Protein 6E3A (pdb70)

Structure (mmCIF, N/CA/C/O backbone):
data_6E3A
#
_entry.id   6E3A
#
_cell.length_a   53.367
_cell.length_b   53.367
_cell.length_c   308.903
_cell.angle_alpha   90.00
_cell.angle_beta   90.00
_cell.angle_gamma   120.00
#
_symmetry.space_group_name_H-M   'P 61 2 2'
#
loop_
_entity.id
_entity.type
_entity.pdbx_description
1 polymer "Probable RNA 2'-phosphotransferase"
2 non-polymer 'COENZYME A'
3 non-polymer '[[(2~{R},3~{S},4~{R},5~{R})-5-(6-aminopurin-9-yl)-3,4-bis(oxidanyl)oxolan-2-yl]methoxy-oxidanyl-phosphoryl] [(2~{R},3~{S},4~{R},5~{R})-3,4-bis(oxidanyl)-5-phosphonooxy-oxolan-2-yl]methyl hydrogen phosphate'
4 water water
#
loop_
_atom_site.group_PDB
_atom_site.id
_atom_site.type_symbol
_atom_site.label_atom_id
_atom_site.label_alt_id
_atom_site.label_comp_id
_atom_site.label_asym_id
_atom_site.label_entity_id
_atom_site.label_seq_id
_atom_site.pdbx_PDB_ins_code
_atom_site.Cartn_x
_atom_site.Cartn_y
_atom_site.Cartn_z
_atom_site.occupancy
_atom_site.B_iso_or_equiv
_atom_site.auth_seq_id
_atom_site.auth_comp_id
_atom_site.auth_asym_id
_atom_site.auth_atom_id
_atom_site.pdbx_PDB_model_num
ATOM 1 N N . LEU A 1 3 ? -36.678 9.092 18.113 1.00 73.30 3 LEU A N 1
ATOM 2 C CA . LEU A 1 3 ? -35.622 8.241 18.669 1.00 67.18 3 LEU A CA 1
ATOM 3 C C . LEU A 1 3 ? -34.556 7.877 17.628 1.00 61.58 3 LEU A C 1
ATOM 4 O O . LEU A 1 3 ? -34.828 7.855 16.429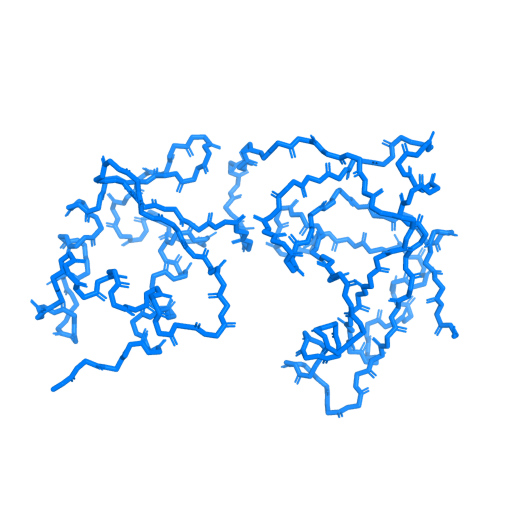 1.00 80.76 3 LEU A O 1
ATOM 9 N N . ILE A 1 4 ? -33.345 7.585 18.097 1.00 53.69 4 ILE A N 1
ATOM 10 C CA . ILE A 1 4 ? -32.218 7.247 17.236 1.00 47.11 4 ILE A CA 1
ATOM 11 C C . ILE A 1 4 ? -32.154 5.735 17.075 1.00 58.82 4 ILE A C 1
ATOM 12 O O . ILE A 1 4 ? -32.264 4.991 18.058 1.00 72.42 4 ILE A O 1
ATOM 17 N N . ASP A 1 5 ? -31.978 5.282 15.834 1.00 57.81 5 ASP A N 1
ATOM 18 C CA . ASP A 1 5 ? -31.646 3.889 15.555 1.00 48.17 5 ASP A CA 1
ATOM 19 C C . ASP A 1 5 ? -30.144 3.767 15.726 1.00 39.75 5 ASP A C 1
ATOM 20 O O . ASP A 1 5 ? -29.373 4.063 14.803 1.00 35.16 5 ASP A O 1
ATOM 25 N N . TYR A 1 6 ? -29.726 3.331 16.920 1.00 41.94 6 TYR A N 1
ATOM 26 C CA . TYR A 1 6 ? -28.308 3.245 17.238 1.00 35.00 6 TYR A CA 1
ATOM 27 C C . TYR A 1 6 ? -27.588 2.201 16.390 1.00 29.54 6 TYR A C 1
ATOM 28 O O . TYR A 1 6 ? -26.417 2.382 16.069 1.00 30.64 6 TYR A O 1
ATOM 37 N N . SER A 1 7 ? -28.283 1.134 15.985 1.00 35.78 7 SER A N 1
ATOM 38 C CA . SER A 1 7 ? -27.691 0.166 15.062 1.00 31.65 7 SER A CA 1
ATOM 39 C C . SER A 1 7 ? -27.325 0.812 13.719 1.00 32.84 7 SER A C 1
ATOM 40 O O . SER A 1 7 ? -26.232 0.579 13.171 1.00 31.14 7 SER A O 1
ATOM 43 N N . LYS A 1 8 ? -28.233 1.606 13.159 1.00 34.91 8 LYS A N 1
ATOM 44 C CA . LYS A 1 8 ? -27.955 2.261 11.887 1.00 34.01 8 LYS A CA 1
AT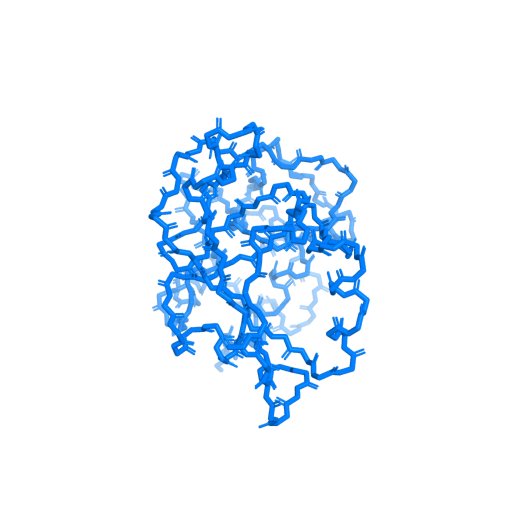OM 45 C C . LYS A 1 8 ? -26.894 3.333 12.063 1.00 26.74 8 LYS A C 1
ATOM 46 O O . LYS A 1 8 ? -26.054 3.545 11.176 1.00 27.58 8 LYS A O 1
ATOM 52 N N . LEU A 1 9 ? -26.895 4.021 13.209 1.00 29.08 9 LEU A N 1
ATOM 53 C CA . LEU A 1 9 ? -25.829 4.981 13.483 1.00 27.28 9 LEU A CA 1
ATOM 54 C C . LEU A 1 9 ? -24.491 4.284 13.561 1.00 26.01 9 LEU A C 1
ATOM 55 O O . LEU A 1 9 ? -23.505 4.761 12.985 1.00 25.71 9 LEU A O 1
ATOM 60 N N . SER A 1 10 ? -24.453 3.114 14.199 1.00 26.30 10 SER A N 1
ATOM 61 C CA . SER A 1 10 ? -23.222 2.338 14.283 1.00 27.58 10 SER A CA 1
ATOM 62 C C . SER A 1 10 ? -22.705 1.957 12.899 1.00 23.71 10 SER A C 1
ATOM 63 O O . SER A 1 10 ? -21.497 2.002 12.661 1.00 23.39 10 SER A O 1
ATOM 66 N N . LYS A 1 11 ? -23.597 1.590 11.958 1.00 24.76 11 LYS A N 1
ATOM 67 C CA . LYS A 1 11 ? -23.134 1.288 10.599 1.00 24.85 11 LYS A CA 1
ATOM 68 C C . LYS A 1 11 ? -22.534 2.516 9.916 1.00 23.67 11 LYS A C 1
ATOM 69 O O . LYS A 1 11 ? -21.532 2.406 9.192 1.00 24.83 11 LYS A O 1
ATOM 75 N N . GLU A 1 12 ? -23.144 3.701 10.099 1.00 24.99 12 GLU A N 1
ATOM 76 C CA . GLU A 1 12 ? -22.573 4.902 9.505 1.00 25.02 12 GLU A CA 1
ATOM 77 C C . GLU A 1 12 ? -21.193 5.201 10.084 1.00 22.78 12 GLU A C 1
ATOM 78 O O . GLU A 1 12 ? -20.259 5.558 9.360 1.00 22.35 12 GLU A O 1
ATOM 84 N N . VAL A 1 13 ? -21.053 5.087 11.406 1.00 22.68 13 VAL A N 1
ATOM 85 C CA . VAL A 1 13 ? -19.773 5.328 12.044 1.00 20.84 13 VAL A CA 1
ATOM 86 C C . VAL A 1 13 ? -18.714 4.332 11.549 1.00 20.60 13 VAL A C 1
ATOM 87 O O . VAL A 1 13 ? -17.533 4.710 11.362 1.00 20.64 13 VAL A O 1
ATOM 91 N N . ALA A 1 14 ? -19.096 3.056 11.367 1.00 19.63 14 ALA A N 1
ATOM 92 C CA . ALA A 1 14 ? -18.162 2.060 10.816 1.00 19.66 14 ALA A CA 1
ATOM 93 C C . ALA A 1 14 ? -17.632 2.514 9.470 1.00 20.42 14 ALA A C 1
ATOM 94 O O . ALA A 1 14 ? -16.418 2.405 9.222 1.00 21.25 14 ALA A O 1
ATOM 96 N N . TYR A 1 15 ? -18.508 3.007 8.594 1.00 20.68 15 TYR A N 1
ATOM 97 C CA . TYR A 1 15 ? -18.033 3.406 7.272 1.00 21.73 15 TYR A CA 1
ATOM 98 C C . TYR A 1 15 ? -17.059 4.570 7.380 1.00 21.10 15 TYR A C 1
ATOM 99 O O . TYR A 1 15 ? -15.984 4.548 6.774 1.00 22.29 15 TYR A O 1
ATOM 108 N N . ALA A 1 16 ? -17.356 5.556 8.239 1.00 20.52 16 ALA A N 1
ATOM 109 C CA . ALA A 1 16 ? -16.492 6.712 8.403 1.00 20.39 16 ALA A CA 1
ATOM 110 C C . ALA A 1 16 ? -15.160 6.345 9.025 1.00 21.86 16 ALA A C 1
ATOM 111 O O . ALA A 1 16 ? -14.125 6.899 8.635 1.00 22.53 16 ALA A O 1
ATOM 113 N N . LEU A 1 17 ? -15.168 5.467 10.052 1.00 19.59 17 LEU A N 1
ATOM 114 C CA . LEU A 1 17 ? -13.945 5.244 10.801 1.00 20.74 17 LEU A CA 1
ATOM 115 C C . LEU A 1 17 ? -13.139 4.044 10.307 1.00 20.12 17 LEU A C 1
ATOM 116 O O . LEU A 1 17 ? -11.972 3.914 10.691 1.00 21.04 17 LEU A O 1
ATOM 121 N N . ARG A 1 18 ? -13.712 3.181 9.456 1.00 19.81 18 ARG A N 1
ATOM 122 C CA . ARG A 1 18 ? -12.964 2.047 8.924 1.00 18.87 18 ARG A CA 1
ATOM 123 C C . ARG A 1 18 ? -12.614 2.204 7.447 1.00 19.45 18 ARG A C 1
ATOM 124 O O . ARG A 1 18 ? -11.601 1.649 6.989 1.00 21.32 18 ARG A O 1
ATOM 132 N N . HIS A 1 19 ? -13.481 2.871 6.635 1.00 20.75 19 HIS A N 1
ATOM 133 C CA . HIS A 1 19 ? -13.473 2.674 5.183 1.00 20.09 19 HIS A CA 1
ATOM 134 C C . HIS A 1 19 ? -13.317 3.952 4.360 1.00 21.71 19 HIS A C 1
ATOM 135 O O . HIS A 1 19 ? -12.640 3.928 3.341 1.00 24.70 19 HIS A O 1
ATOM 142 N N . ALA A 1 20 ? -13.961 5.040 4.776 1.00 21.76 20 ALA A N 1
ATOM 143 C CA . ALA A 1 20 ? -13.974 6.188 3.883 1.00 22.98 20 ALA A CA 1
ATOM 144 C C . ALA A 1 20 ? -13.997 7.482 4.704 1.00 22.28 20 ALA A C 1
ATOM 145 O O . ALA A 1 20 ? -14.869 8.335 4.487 1.00 24.63 20 ALA A O 1
ATOM 147 N N . PRO A 1 21 ? -13.012 7.708 5.563 1.00 21.71 21 PRO A N 1
ATOM 148 C CA . PRO A 1 21 ? -13.035 8.939 6.364 1.00 23.01 21 PRO A CA 1
ATOM 149 C C . PRO A 1 21 ? -13.022 10.161 5.476 1.00 24.12 21 PRO A C 1
ATOM 150 O O . PRO A 1 21 ? -13.620 11.212 5.805 1.00 25.76 21 PRO A O 1
ATOM 154 N N . TRP A 1 22 ? -12.324 10.081 4.312 1.00 25.80 22 TRP A N 1
ATOM 155 C CA . TRP A 1 22 ? -12.234 11.206 3.387 1.00 28.17 22 TRP A CA 1
ATOM 156 C C . TRP A 1 22 ? -13.611 11.668 2.902 1.00 29.08 22 TRP A C 1
ATOM 157 O O . TRP A 1 22 ? -13.807 12.845 2.623 1.00 31.78 22 TRP A O 1
ATOM 168 N N . GLU A 1 23 ? -14.575 10.746 2.844 1.00 27.73 23 GLU A N 1
ATOM 169 C CA . GLU A 1 23 ? -15.881 11.110 2.337 1.00 29.03 23 GLU A CA 1
ATOM 170 C C . GLU A 1 23 ? -16.614 12.005 3.309 1.00 28.92 23 GLU A C 1
ATOM 171 O O . GLU A 1 23 ? -17.525 12.731 2.901 1.00 32.83 23 GLU A O 1
ATOM 177 N N . TYR A 1 24 ? -16.233 11.915 4.578 1.00 30.81 24 TYR A N 1
ATOM 178 C CA . TYR A 1 24 ? -16.727 12.740 5.677 1.00 29.70 24 TYR A CA 1
ATOM 179 C C . TYR A 1 24 ? -15.848 13.935 5.946 1.00 36.65 24 TYR A C 1
ATOM 180 O O . TYR A 1 24 ? -16.133 14.699 6.876 1.00 36.66 24 TYR A O 1
ATOM 189 N N . GLY A 1 25 ? -14.831 14.178 5.122 1.00 30.81 25 GLY A N 1
ATOM 190 C CA . GLY A 1 25 ? -13.960 15.311 5.388 1.00 32.13 25 GLY A CA 1
ATOM 191 C C . GLY A 1 25 ? -13.108 15.083 6.630 1.00 31.48 25 GLY A C 1
ATOM 192 O O . GLY A 1 25 ? -12.604 16.064 7.195 1.00 37.05 25 GLY A O 1
ATOM 193 N N . LEU A 1 26 ? -12.854 13.830 6.993 1.00 31.73 26 LEU A N 1
ATOM 194 C CA . LEU A 1 26 ? -12.109 13.460 8.196 1.00 29.15 26 LEU A CA 1
ATOM 195 C C . LEU A 1 26 ? -10.748 12.896 7.819 1.00 34.55 26 LEU A C 1
ATOM 196 O O . 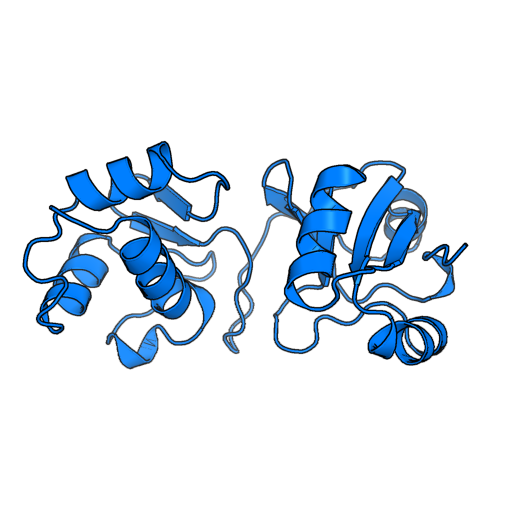LEU A 1 26 ? -10.580 12.298 6.748 1.00 32.09 26 LEU A O 1
ATOM 201 N N . GLU A 1 27 ? -9.776 13.085 8.711 1.00 33.29 27 GLU A N 1
ATOM 202 C CA . GLU A 1 27 ? -8.488 12.397 8.635 1.00 34.55 27 GLU A CA 1
ATOM 203 C C . GLU A 1 27 ? -8.226 11.648 9.938 1.00 30.34 27 GLU A C 1
ATOM 204 O O . GLU A 1 27 ? -8.226 12.263 11.010 1.00 36.07 27 GLU A O 1
ATOM 210 N N . LEU A 1 28 ? -7.996 10.350 9.854 1.00 26.96 28 LEU A N 1
ATOM 211 C CA . LEU A 1 28 ? -7.674 9.550 11.039 1.00 25.28 28 LEU A CA 1
ATOM 212 C C . LEU A 1 28 ? -6.180 9.624 11.336 1.00 32.29 28 LEU A C 1
ATOM 213 O O . LEU A 1 28 ? -5.348 9.708 10.433 1.00 30.89 28 LEU A O 1
ATOM 218 N N . ASP A 1 29 ? -5.831 9.607 12.621 1.00 27.19 29 ASP A N 1
ATOM 219 C CA . ASP A 1 29 ? -4.422 9.555 12.974 1.00 28.24 29 ASP A CA 1
ATOM 220 C C . ASP A 1 29 ? -3.901 8.127 12.767 1.00 28.63 29 ASP A C 1
ATOM 221 O O . ASP A 1 29 ? -4.618 7.233 12.351 1.00 27.66 29 ASP A O 1
ATOM 226 N N . ALA A 1 30 ? -2.631 7.923 13.121 1.00 32.16 30 ALA A N 1
ATOM 227 C CA . ALA A 1 30 ? -1.974 6.659 12.785 1.00 34.45 30 ALA A CA 1
ATOM 228 C C . ALA A 1 30 ? -2.611 5.471 13.494 1.00 31.81 30 ALA A C 1
ATOM 229 O O . ALA A 1 30 ? -2.478 4.333 13.032 1.00 29.59 30 ALA A O 1
ATOM 231 N N . GLU A 1 31 ? -3.274 5.712 14.616 1.00 26.99 31 GLU A N 1
ATOM 232 C CA . GLU A 1 31 ? -3.935 4.670 15.400 1.00 27.10 31 GLU A CA 1
ATOM 233 C C . GLU A 1 31 ? -5.431 4.653 15.187 1.00 24.03 31 GLU A C 1
ATOM 234 O O . GLU A 1 31 ? -6.133 3.887 15.853 1.00 24.45 31 GLU A O 1
ATOM 240 N N . GLY A 1 32 ? -5.936 5.431 14.228 1.00 24.19 32 GLY A N 1
ATOM 241 C CA . GLY A 1 32 ? -7.332 5.384 13.843 1.00 22.10 32 GLY A CA 1
ATOM 242 C C . GLY A 1 32 ? -8.238 6.438 14.465 1.00 21.19 32 GLY A C 1
ATOM 243 O O . GLY A 1 32 ? -9.441 6.415 14.203 1.00 21.79 32 GLY A O 1
ATOM 244 N N . TRP A 1 33 ? -7.695 7.347 15.258 1.00 23.47 33 TRP A N 1
ATOM 245 C CA . TRP A 1 33 ? -8.528 8.278 16.029 1.00 23.10 33 TRP A CA 1
ATOM 246 C C . TRP A 1 33 ? -8.879 9.509 15.213 1.00 24.23 33 TRP A C 1
ATOM 247 O O . TRP A 1 33 ? -8.071 10.033 14.429 1.00 26.00 33 TRP A O 1
ATOM 258 N N . VAL A 1 34 ? -10.040 10.095 15.534 1.00 23.72 34 VAL A N 1
ATOM 259 C CA . VAL A 1 34 ? -10.455 11.405 15.039 1.00 24.88 34 VAL A CA 1
ATOM 260 C C . VAL A 1 34 ? -11.182 12.172 16.134 1.00 25.73 34 VAL A C 1
ATOM 261 O O . VAL A 1 34 ? -11.863 11.561 16.967 1.00 24.54 34 VAL A O 1
ATOM 265 N N . ASP A 1 35 ? -11.087 13.498 16.082 1.00 26.63 35 ASP A N 1
ATOM 266 C CA . ASP A 1 35 ? -11.837 14.345 17.004 1.00 27.30 35 ASP A CA 1
ATOM 267 C C . ASP A 1 35 ? -13.334 14.012 16.892 1.00 26.32 35 ASP A C 1
ATOM 268 O O . ASP A 1 35 ? -13.925 14.037 15.806 1.00 25.75 35 ASP A O 1
ATOM 273 N N . ILE A 1 36 ? -13.983 13.785 18.042 1.00 30.29 36 ILE A N 1
ATOM 274 C CA . ILE A 1 36 ? -15.385 13.410 17.982 1.00 26.86 36 ILE A CA 1
ATOM 275 C C . ILE A 1 36 ? -16.265 14.560 17.479 1.00 28.01 36 ILE A C 1
ATOM 276 O O . ILE A 1 36 ? -17.283 14.309 16.833 1.00 31.30 36 ILE A O 1
ATOM 281 N N . ASN A 1 37 ? -15.897 15.827 17.757 1.00 30.12 37 ASN A N 1
ATOM 282 C CA . ASN A 1 37 ? -16.682 16.949 17.241 1.00 31.64 37 ASN A CA 1
ATOM 283 C C . ASN A 1 37 ? -16.564 17.058 15.719 1.00 29.22 37 ASN A C 1
ATOM 284 O O . ASN A 1 37 ? -17.530 17.445 15.034 1.00 31.89 37 ASN A O 1
ATOM 289 N N . GLN A 1 38 ? -15.397 16.724 15.163 1.00 29.24 38 GLN A N 1
ATOM 290 C CA . GLN A 1 38 ? -15.279 16.649 13.703 1.00 28.72 38 GLN A CA 1
ATOM 291 C C . GLN A 1 38 ? -16.163 15.546 13.125 1.00 27.53 38 GLN A C 1
ATOM 292 O O . GLN A 1 38 ? -16.856 15.777 12.127 1.00 29.57 38 GLN A O 1
ATOM 298 N N . LEU A 1 39 ? -16.230 14.384 13.776 1.00 25.87 39 LEU A N 1
ATOM 299 C CA . LEU A 1 39 ? -17.161 13.346 13.305 1.00 26.57 39 LEU A CA 1
ATOM 300 C C . LEU A 1 39 ? -18.621 13.823 13.378 1.00 26.32 39 LEU A C 1
ATOM 301 O O . LEU A 1 39 ? -19.392 13.600 12.437 1.00 27.80 39 LEU A O 1
ATOM 306 N N . LEU A 1 40 ? -19.034 14.369 14.544 1.00 27.33 40 LEU A N 1
ATOM 307 C CA . LEU A 1 40 ? -20.403 14.837 14.702 1.00 30.75 40 LEU A CA 1
ATOM 308 C C . LEU A 1 40 ? -20.736 15.872 13.647 1.00 29.57 40 LEU A C 1
ATOM 309 O O . LEU A 1 40 ? -21.825 15.834 13.063 1.00 31.47 40 LEU A O 1
ATOM 314 N N . SER A 1 41 ? -19.815 16.814 13.397 1.00 28.78 41 SER A N 1
ATOM 315 C CA . SER A 1 41 ? -20.070 17.843 12.390 1.00 33.67 41 SER A CA 1
ATOM 316 C C . SER A 1 41 ? -20.312 17.221 11.022 1.00 31.83 41 SER A C 1
ATOM 317 O O . SER A 1 41 ? -21.192 17.662 10.271 1.00 35.41 41 SER A O 1
ATOM 320 N N . SER A 1 42 ? -19.558 16.167 10.699 1.00 31.11 42 SER A N 1
ATOM 321 C CA . SER A 1 42 ? -19.719 15.455 9.437 1.00 34.89 42 SER A CA 1
ATOM 322 C C . SER A 1 42 ? -21.037 14.680 9.397 1.00 29.75 42 SER A C 1
ATOM 323 O O . SER A 1 42 ? -21.733 14.679 8.386 1.00 34.02 42 SER A O 1
ATOM 326 N N . LEU A 1 43 ? -21.415 14.025 10.508 1.00 30.57 43 LEU A N 1
ATOM 327 C CA . LEU A 1 43 ? -22.679 13.295 10.507 1.00 30.00 43 LEU A CA 1
ATOM 328 C C . LEU A 1 43 ? -23.852 14.241 10.331 1.00 31.52 43 LEU A C 1
ATOM 329 O O . LEU A 1 43 ? -24.872 13.883 9.739 1.00 33.31 43 LEU A O 1
ATOM 334 N N . HIS A 1 44 ? -23.706 15.468 10.805 1.00 32.97 44 HIS A N 1
ATOM 335 C CA . HIS A 1 44 ? -24.786 16.443 10.689 1.00 34.30 44 HIS A CA 1
ATOM 336 C C . HIS A 1 44 ? -24.971 16.979 9.279 1.00 37.43 44 HIS A C 1
ATOM 337 O O . HIS A 1 44 ? -25.931 17.723 9.065 1.00 41.90 44 HIS A O 1
ATOM 344 N N . GLU A 1 45 ? -24.107 16.622 8.329 1.00 48.02 45 GLU A N 1
ATOM 345 C CA . GLU A 1 45 ? -24.425 16.891 6.933 1.00 68.57 45 GLU A CA 1
ATOM 346 C C . GLU A 1 45 ? -25.521 15.975 6.426 1.00 45.93 45 GLU A C 1
ATOM 347 O O . GLU A 1 45 ? -26.081 16.230 5.367 1.00 41.86 45 GLU A O 1
ATOM 353 N N . CYS A 1 46 ? -25.859 14.939 7.172 1.00 42.93 46 CYS A N 1
ATOM 354 C CA . CYS A 1 46 ? -26.773 13.904 6.733 1.00 43.76 46 CYS A CA 1
ATOM 355 C C . CYS A 1 46 ? -28.072 14.074 7.503 1.00 37.05 46 CYS A C 1
ATOM 356 O O . CYS A 1 46 ? -28.056 14.053 8.724 1.00 34.51 46 CYS A O 1
ATOM 359 N N . GLU A 1 47 ? -29.195 14.251 6.798 1.00 36.26 47 GLU A N 1
ATOM 360 C CA . GLU A 1 47 ? -30.458 14.563 7.484 1.00 34.46 47 GLU A CA 1
ATOM 361 C C . GLU A 1 47 ? -30.752 13.612 8.645 1.00 40.90 47 GLU A C 1
ATOM 362 O O . GLU A 1 47 ? -31.139 14.052 9.740 1.00 37.45 47 GLU A O 1
ATOM 368 N N . LYS A 1 48 ? -30.533 12.302 8.439 1.00 38.54 48 LYS A N 1
ATOM 369 C CA . LYS A 1 48 ? -30.898 11.327 9.460 1.00 39.53 48 LYS A CA 1
ATOM 370 C C . LYS A 1 48 ? -30.138 11.550 10.754 1.00 37.33 48 LYS A C 1
ATOM 371 O O . LYS A 1 48 ? -30.657 11.204 11.822 1.00 39.02 48 LYS A O 1
ATOM 377 N N . TRP A 1 49 ? -28.912 12.114 10.698 1.00 32.02 49 TRP A N 1
ATOM 378 C CA . TRP A 1 49 ? -28.041 12.199 11.880 1.00 30.86 49 TRP A CA 1
ATOM 379 C C . TRP A 1 49 ? -27.912 13.599 12.493 1.00 30.94 49 TRP A C 1
ATOM 380 O O . TRP A 1 49 ? -27.077 13.815 13.380 1.00 30.50 49 TRP A O 1
ATOM 391 N N . LYS A 1 50 ? -28.736 14.561 12.061 1.00 31.92 50 LYS A N 1
ATOM 392 C CA . LYS A 1 50 ? -28.622 15.917 12.588 1.00 32.77 50 LYS A CA 1
ATOM 393 C C . LYS A 1 50 ? -28.976 16.008 14.068 1.00 33.37 50 LYS A C 1
ATOM 394 O O . LYS A 1 50 ? -28.560 16.970 14.721 1.00 35.65 50 LYS A O 1
ATOM 400 N N . LYS A 1 51 ? -29.721 15.042 14.607 1.00 33.33 51 LYS A N 1
ATOM 401 C CA . LYS A 1 51 ? -29.999 15.031 16.052 1.00 34.57 51 LYS A CA 1
ATOM 402 C C . LYS A 1 51 ? -28.927 14.362 16.904 1.00 32.96 51 LYS A C 1
ATOM 403 O O . LYS A 1 51 ? -29.011 14.431 18.139 1.00 33.87 51 LYS A O 1
ATOM 409 N N . VAL A 1 52 ? -27.914 13.760 16.307 1.00 31.23 52 VAL A N 1
ATOM 410 C CA . VAL A 1 52 ? -26.979 12.920 17.060 1.00 30.03 52 VAL A CA 1
ATOM 411 C C . VAL A 1 52 ? -26.025 13.800 17.839 1.00 30.44 52 VAL A C 1
ATOM 412 O O . VAL A 1 52 ? -25.403 14.710 17.287 1.00 31.03 52 VAL A O 1
ATOM 416 N N . SER A 1 53 ? -25.917 13.537 19.143 1.00 30.63 53 SER A N 1
ATOM 417 C CA . SER A 1 53 ? -24.994 14.239 20.020 1.00 31.47 53 SER A CA 1
ATOM 418 C C . SER A 1 53 ? -23.822 13.321 20.407 1.00 29.87 53 SER A C 1
ATOM 419 O O . SER A 1 53 ? -23.822 12.121 20.165 1.00 28.28 53 SER A O 1
ATOM 422 N N . GLU A 1 54 ? -22.809 13.926 21.028 1.00 30.79 54 GLU A N 1
ATOM 423 C CA . GLU A 1 54 ? -21.726 13.141 21.623 1.00 29.69 54 GLU A CA 1
ATOM 424 C C . GLU A 1 54 ? -22.241 12.104 22.617 1.00 28.69 54 GLU A C 1
ATOM 425 O O . GLU A 1 54 ? -21.814 10.933 22.570 1.00 26.98 54 GLU A O 1
ATOM 431 N N . HIS A 1 55 ? -23.211 12.502 23.458 1.00 30.22 55 HIS A N 1
ATOM 432 C CA . HIS A 1 55 ? -23.855 11.539 24.356 1.00 29.95 55 HIS A CA 1
ATOM 433 C C . HIS A 1 55 ? -24.412 10.352 23.567 1.00 28.42 55 HIS A C 1
ATOM 434 O O . HIS A 1 55 ? -24.250 9.201 23.978 1.00 27.41 55 HIS A O 1
ATOM 441 N N . ASP A 1 56 ? -25.020 10.588 22.394 1.00 28.52 56 ASP A N 1
ATOM 442 C CA . ASP A 1 56 ? -25.568 9.458 21.643 1.00 27.83 56 ASP A CA 1
ATOM 443 C C . ASP A 1 56 ? -24.497 8.481 21.172 1.00 26.13 56 ASP A C 1
ATOM 444 O O . ASP A 1 56 ? -24.758 7.286 21.055 1.00 27.45 56 ASP A O 1
ATOM 449 N N . LEU A 1 57 ? -23.313 8.973 20.868 1.00 25.48 57 LEU A N 1
A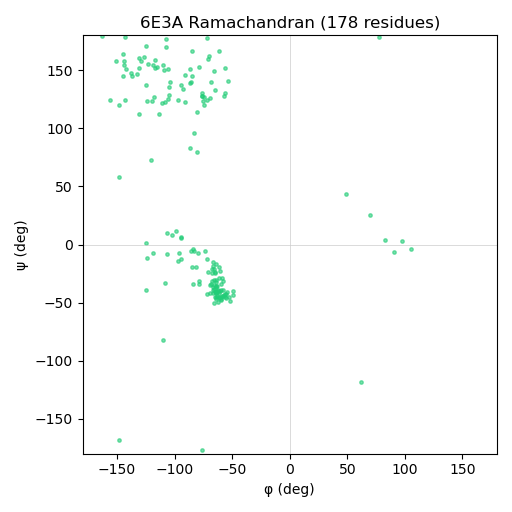TOM 450 C CA . LEU A 1 57 ? -22.248 8.069 20.479 1.00 24.57 57 LEU A CA 1
ATOM 451 C C . LEU A 1 57 ? -21.812 7.183 21.642 1.00 23.79 57 LEU A C 1
ATOM 452 O O . LEU A 1 57 ? -21.498 6.010 21.412 1.00 24.18 57 LEU A O 1
ATOM 457 N N . HIS A 1 58 ? -21.795 7.725 22.865 1.00 24.05 58 HIS A N 1
ATOM 458 C CA . HIS A 1 58 ? -21.504 6.873 24.037 1.00 23.49 58 HIS A CA 1
ATOM 459 C C . HIS A 1 58 ? -22.597 5.827 24.189 1.00 25.43 58 HIS A C 1
ATOM 460 O O . HIS A 1 58 ? -22.308 4.649 24.449 1.00 24.89 58 HIS A O 1
ATOM 467 N N . VAL A 1 59 ? -23.849 6.228 24.064 1.00 25.25 59 VAL A N 1
ATOM 468 C CA . VAL A 1 59 ? -24.941 5.271 24.235 1.00 26.50 59 VAL A CA 1
ATOM 469 C C . VAL A 1 59 ? -24.845 4.169 23.177 1.00 26.26 59 VAL A C 1
ATOM 470 O O . VAL A 1 59 ? -25.057 2.987 23.475 1.00 26.98 59 VAL A O 1
ATOM 474 N N . MET A 1 60 ? -24.598 4.550 21.921 1.00 25.88 60 MET A N 1
ATOM 475 C CA . MET A 1 60 ? -24.444 3.584 20.824 1.00 26.33 60 MET A CA 1
ATOM 476 C C . MET A 1 60 ? -23.400 2.534 21.193 1.00 25.66 60 MET A C 1
ATOM 477 O O . MET A 1 60 ? -23.599 1.325 21.007 1.00 27.52 60 MET A O 1
ATOM 482 N N . ILE A 1 61 ? -22.271 2.986 21.731 1.00 24.11 61 ILE A N 1
ATOM 483 C CA . ILE A 1 61 ? -21.220 2.057 22.181 1.00 24.52 61 ILE A CA 1
ATOM 484 C C . ILE A 1 61 ? -21.705 1.177 23.321 1.00 24.00 61 ILE A C 1
ATOM 485 O O . ILE A 1 61 ? -21.476 -0.048 23.336 1.00 25.89 61 ILE A O 1
ATOM 490 N N . GLU A 1 62 ? -22.339 1.781 24.324 1.00 23.96 62 GLU A N 1
ATOM 491 C CA . GLU A 1 62 ? -22.738 1.027 25.510 1.00 25.72 62 GLU A CA 1
ATOM 492 C C . GLU A 1 62 ? -23.715 -0.081 25.135 1.00 26.64 62 GLU A C 1
ATOM 493 O O . GLU A 1 62 ? -23.612 -1.208 25.661 1.00 28.23 62 GLU A O 1
ATOM 499 N N . LYS A 1 63 ? -24.667 0.214 24.255 1.00 28.13 63 LYS A N 1
ATOM 500 C CA . LYS A 1 63 ? -25.730 -0.717 23.937 1.00 34.28 63 LYS A CA 1
ATOM 501 C C . LYS A 1 63 ? -25.322 -1.753 22.894 1.00 35.01 63 LYS A C 1
ATOM 502 O O . LYS A 1 63 ? -26.108 -2.664 22.630 1.00 40.92 63 LYS A O 1
ATOM 508 N N . SER A 1 64 ? -24.131 -1.644 22.304 1.00 29.97 64 SER A N 1
ATOM 509 C CA . SER A 1 64 ? -23.818 -2.502 21.186 1.00 29.67 64 SER A CA 1
ATOM 510 C C . SER A 1 64 ? -23.442 -3.883 21.679 1.00 36.89 64 SER A C 1
ATOM 511 O O . SER A 1 64 ? -22.939 -4.033 22.782 1.00 36.53 64 SER A O 1
ATOM 514 N N . ASP A 1 65 ? -23.666 -4.895 20.839 1.00 38.83 65 ASP A N 1
ATOM 515 C CA . ASP A 1 65 ? -23.303 -6.261 21.195 1.00 43.38 65 ASP A CA 1
ATOM 516 C C . ASP A 1 65 ? -21.817 -6.535 20.987 1.00 38.98 65 ASP A C 1
ATOM 517 O O . ASP A 1 65 ? -21.340 -7.612 21.342 1.00 44.69 65 ASP A O 1
ATOM 522 N N . LYS A 1 66 ? -21.086 -5.605 20.390 1.00 28.27 66 LYS A N 1
ATOM 523 C CA . LYS A 1 66 ? -19.678 -5.752 20.085 1.00 26.27 66 LYS A CA 1
ATOM 524 C C . LYS A 1 66 ? -18.979 -4.456 20.444 1.00 25.38 66 LYS A C 1
ATOM 525 O O . LYS A 1 66 ? -19.523 -3.371 20.225 1.00 25.00 66 LYS A O 1
ATOM 531 N N . LYS A 1 67 ? -17.738 -4.553 20.928 1.00 23.17 67 LYS A N 1
ATOM 532 C CA . LYS A 1 67 ? -16.954 -3.357 21.229 1.00 21.52 67 LYS A CA 1
ATOM 533 C C . LYS A 1 67 ? -16.247 -2.926 19.942 1.00 24.32 67 LYS A C 1
ATOM 534 O O . LYS A 1 67 ? -15.076 -3.243 19.703 1.00 22.42 67 LYS A O 1
ATOM 540 N N . ARG A 1 68 ? -16.992 -2.185 19.087 1.00 19.26 68 ARG A N 1
ATOM 541 C CA . ARG A 1 68 ? -16.404 -1.768 17.810 1.00 19.88 68 ARG A CA 1
ATOM 542 C C . ARG A 1 68 ? -15.578 -0.508 17.947 1.00 20.10 68 ARG A C 1
ATOM 543 O O . ARG A 1 68 ? -14.623 -0.288 17.171 1.00 21.07 68 ARG A O 1
ATOM 551 N N . TYR A 1 69 ? -15.991 0.398 18.837 1.00 19.83 69 TYR A N 1
ATOM 552 C CA . TYR A 1 69 ? -15.421 1.738 18.905 1.00 20.30 69 TYR A CA 1
ATOM 553 C C . TYR A 1 69 ? -15.045 2.063 20.339 1.00 21.80 69 TYR A C 1
ATOM 554 O O . TYR A 1 69 ? -15.507 1.461 21.321 1.00 22.78 69 TYR A O 1
ATOM 563 N N . GLU A 1 70 ? -14.173 3.043 20.481 1.00 20.99 70 GLU A N 1
ATOM 564 C CA . GLU A 1 70 ? -13.886 3.591 21.786 1.00 22.43 70 GLU A CA 1
ATOM 565 C C . GLU A 1 70 ? -13.801 5.098 21.673 1.00 20.40 70 GLU A C 1
ATOM 566 O O . GLU A 1 70 ? -13.345 5.646 20.656 1.00 21.90 70 GLU A O 1
ATOM 572 N N . ILE A 1 71 ? -14.198 5.777 22.747 1.00 21.70 71 ILE A N 1
ATOM 573 C CA . ILE A 1 71 ? -14.135 7.237 22.869 1.00 23.38 71 ILE A CA 1
ATOM 574 C C . ILE A 1 71 ? -13.187 7.514 24.027 1.00 23.95 71 ILE A C 1
ATOM 575 O O . ILE A 1 71 ? -13.404 7.045 25.166 1.00 24.30 71 ILE A O 1
ATOM 580 N N . SER A 1 72 ? -12.173 8.342 23.798 1.00 23.85 72 SER A N 1
ATOM 581 C CA . SER A 1 72 ? -11.187 8.694 24.795 1.00 25.87 72 SER A CA 1
ATOM 582 C C . SER A 1 72 ? -10.789 10.148 24.628 1.00 28.28 72 SER A C 1
ATOM 583 O O . SER A 1 72 ? -10.387 10.561 23.532 1.00 29.43 72 SER A O 1
ATOM 586 N N . ASN A 1 73 ? -10.914 10.921 25.674 1.00 30.37 73 ASN A N 1
ATOM 587 C CA . ASN A 1 73 ? -10.482 12.300 25.659 1.00 34.18 73 ASN A CA 1
ATOM 588 C C . ASN A 1 73 ? -11.002 13.035 24.423 1.00 33.52 73 ASN A C 1
ATOM 589 O O . ASN A 1 73 ? -10.286 13.806 23.797 1.00 35.70 73 ASN A O 1
ATOM 594 N N . GLY A 1 74 ? -12.263 12.814 24.091 1.00 31.72 74 GLY A N 1
ATOM 595 C CA . GLY A 1 74 ? -12.828 13.628 23.026 1.00 32.67 74 GLY A CA 1
ATOM 596 C C . GLY A 1 74 ? -12.513 13.129 21.637 1.00 31.23 74 GLY A C 1
ATOM 597 O O . GLY A 1 74 ? -12.790 13.856 20.679 1.00 32.66 74 GLY A O 1
ATOM 598 N N . LYS A 1 75 ? -11.852 11.996 21.503 1.00 29.11 75 LYS A N 1
ATOM 599 C CA . LYS A 1 75 ? -11.587 11.388 20.191 1.00 27.74 75 LYS A CA 1
ATOM 600 C C . LYS A 1 75 ? -12.275 10.037 20.121 1.00 24.73 75 LYS A C 1
ATOM 601 O O . LYS A 1 75 ? -12.536 9.396 21.154 1.00 24.17 75 LYS A O 1
ATOM 607 N N . ILE A 1 76 ? -12.518 9.535 18.923 1.00 23.63 76 ILE A N 1
ATOM 608 C CA . ILE A 1 76 ? -13.152 8.244 18.681 1.00 21.46 76 ILE A CA 1
ATOM 609 C C . ILE A 1 76 ? -12.356 7.467 17.642 1.00 20.88 76 ILE A C 1
ATOM 610 O O . ILE A 1 76 ? -11.749 8.075 16.729 1.00 22.67 76 ILE A O 1
ATOM 615 N N . ARG A 1 77 ? -12.326 6.160 17.783 1.00 20.13 77 ARG A N 1
ATOM 616 C CA . ARG A 1 77 ? -11.752 5.302 16.742 1.00 20.52 77 ARG A CA 1
ATOM 617 C C . ARG A 1 77 ? -12.540 4.017 16.660 1.00 19.68 77 ARG A C 1
ATOM 618 O O . ARG A 1 77 ? -13.189 3.578 17.611 1.00 21.32 77 ARG A O 1
ATOM 626 N N . ALA A 1 78 ? -12.446 3.362 15.497 1.00 19.34 78 ALA A N 1
ATOM 627 C CA . ALA A 1 78 ? -12.758 1.934 15.393 1.00 18.56 78 ALA A CA 1
ATOM 628 C C . ALA A 1 78 ? -11.549 1.100 15.749 1.00 17.64 78 ALA A C 1
ATOM 629 O O . ALA A 1 78 ? -10.404 1.461 15.433 1.00 20.77 78 ALA A O 1
ATOM 631 N N . LEU A 1 79 ? -11.788 0.009 16.478 1.00 18.68 79 LEU A N 1
ATOM 632 C CA . LEU A 1 79 ? -10.765 -0.870 16.998 1.00 17.91 79 LEU A CA 1
ATOM 633 C C . LEU A 1 79 ? -10.262 -1.875 15.976 1.00 18.93 79 LEU A C 1
ATOM 634 O O . LEU A 1 79 ? -9.175 -2.415 16.158 1.00 22.30 79 LEU A O 1
ATOM 639 N N . TYR A 1 80 ? -11.022 -2.115 14.910 1.00 19.46 80 TYR A N 1
ATOM 640 C CA . TYR A 1 80 ? -10.656 -3.132 13.923 1.00 19.34 80 TYR A CA 1
ATOM 641 C C . TYR A 1 80 ? -11.484 -2.827 12.685 1.00 18.82 80 TYR A C 1
ATOM 642 O O . TYR A 1 80 ? -12.263 -1.874 12.608 1.00 18.94 80 TYR A O 1
ATOM 651 N N . GLY A 1 81 ? -11.270 -3.647 11.667 1.00 19.72 81 GLY A N 1
ATOM 652 C CA . GLY A 1 81 ? -12.099 -3.587 10.475 1.00 20.15 81 GLY A CA 1
ATOM 653 C C . GLY A 1 81 ? -11.633 -2.669 9.365 1.00 19.70 81 GLY A C 1
ATOM 654 O O . GLY A 1 81 ? -12.283 -2.651 8.310 1.00 20.58 81 GLY A O 1
ATOM 655 N N . HIS A 1 82 ? -10.584 -1.884 9.588 1.00 19.70 82 HIS A N 1
ATOM 656 C CA . HIS A 1 82 ? -10.220 -0.828 8.632 1.00 20.22 82 HIS A CA 1
ATOM 657 C C . HIS A 1 82 ? -9.777 -1.403 7.306 1.00 21.67 82 HIS A C 1
ATOM 658 O O . HIS A 1 82 ? -9.191 -2.483 7.218 1.00 22.23 82 HIS A O 1
ATOM 665 N N . SER A 1 83 ? -10.041 -0.628 6.260 1.00 22.72 83 SER A N 1
ATOM 666 C CA . SER A 1 83 ? -9.620 -0.963 4.902 1.00 24.55 83 SER A CA 1
ATOM 667 C C . SER A 1 83 ? -8.805 0.127 4.236 1.00 26.10 83 SER A C 1
ATOM 668 O O . SER A 1 83 ? -8.438 -0.049 3.075 1.00 27.98 83 SER A O 1
ATOM 671 N N . ILE A 1 84 ? -8.531 1.237 4.912 1.00 25.84 84 ILE A N 1
ATOM 672 C CA . ILE A 1 84 ? -7.945 2.407 4.244 1.00 28.58 84 ILE A CA 1
ATOM 673 C C . ILE A 1 84 ? -6.508 2.104 3.847 1.00 29.71 84 ILE A C 1
ATOM 674 O O . ILE A 1 84 ? -5.890 1.202 4.433 1.00 29.40 84 ILE A O 1
ATOM 679 N N . PRO A 1 85 ? -5.921 2.853 2.938 1.00 32.45 85 PRO A N 1
ATOM 680 C CA . PRO A 1 85 ? -4.546 2.527 2.510 1.00 34.63 85 PRO A CA 1
ATOM 681 C C . PRO A 1 85 ? -3.527 2.670 3.621 1.00 36.54 85 PRO A C 1
ATOM 682 O O . PRO A 1 85 ? -2.579 1.884 3.678 1.00 40.97 85 PRO A O 1
ATOM 686 N N . GLN A 1 86 ? -3.682 3.652 4.502 1.00 35.70 86 GLN A N 1
ATOM 687 C CA . GLN A 1 86 ? -2.671 3.913 5.522 1.00 38.02 86 GLN A CA 1
ATOM 688 C C . GLN A 1 86 ? -2.866 2.923 6.661 1.00 32.54 86 GLN A C 1
ATOM 689 O O . GLN A 1 86 ? -3.874 2.982 7.367 1.00 30.01 86 GLN A O 1
ATOM 695 N N . ARG A 1 87 ? -1.895 2.027 6.858 1.00 35.06 87 ARG A N 1
ATOM 696 C CA . ARG A 1 87 ? -2.006 0.988 7.883 1.00 31.83 87 ARG A CA 1
ATOM 697 C C . ARG A 1 87 ? -2.241 1.596 9.263 1.00 32.09 87 ARG A C 1
ATOM 698 O O . ARG A 1 87 ? -1.492 2.482 9.689 1.00 37.35 87 ARG A O 1
ATOM 706 N N . ILE A 1 88 ? -3.269 1.119 9.950 1.00 28.93 88 ILE A N 1
ATOM 707 C CA . ILE A 1 88 ? -3.513 1.510 11.337 1.00 27.05 88 ILE A CA 1
ATOM 708 C C . ILE A 1 88 ? -2.506 0.790 12.219 1.00 36.86 88 ILE A C 1
ATOM 709 O O . ILE A 1 88 ? -2.423 -0.444 12.217 1.00 33.19 88 ILE A O 1
ATOM 714 N N . ILE A 1 89 ? -1.743 1.554 12.993 1.00 29.82 89 ILE A N 1
ATOM 715 C CA . ILE A 1 89 ? -0.769 0.953 13.879 1.00 30.29 89 ILE A CA 1
ATOM 716 C C . ILE A 1 89 ? -1.530 0.343 15.046 1.00 33.24 89 ILE A C 1
ATOM 717 O O . ILE A 1 89 ? -2.250 1.051 15.759 1.00 33.06 89 ILE A O 1
ATOM 722 N N . LYS A 1 90 ? -1.386 -0.971 15.225 1.00 31.63 90 LYS A N 1
ATOM 723 C CA . LYS A 1 90 ? -1.976 -1.732 16.318 1.00 31.80 90 LYS A CA 1
ATOM 724 C C . LYS A 1 90 ? -0.858 -2.331 17.169 1.00 32.66 90 LYS A C 1
ATOM 725 O O . LYS A 1 90 ? 0.255 -2.585 16.695 1.00 34.12 90 LYS A O 1
ATOM 731 N N . GLU A 1 91 ? -1.151 -2.542 18.441 1.00 35.30 91 GLU A N 1
ATOM 732 C CA . GLU A 1 91 ? -0.157 -3.104 19.360 1.00 35.43 91 GLU A CA 1
ATOM 733 C C . GLU A 1 91 ? 0.067 -4.586 19.038 1.00 30.79 91 GLU A C 1
ATOM 734 O O . GLU A 1 91 ? -0.889 -5.370 19.010 1.00 29.72 91 GLU A O 1
ATOM 740 N N . GLN A 1 92 ? 1.316 -4.971 18.777 1.00 30.80 92 GLN A N 1
ATOM 741 C CA . GLN A 1 92 ? 1.637 -6.392 18.583 1.00 32.16 92 GLN A CA 1
ATOM 742 C C . GLN A 1 92 ? 1.490 -7.159 19.893 1.00 26.96 92 GLN A C 1
ATOM 743 O O . GLN A 1 92 ? 1.835 -6.666 20.975 1.00 30.32 92 GLN A O 1
ATOM 749 N N . LYS A 1 93 ? 0.946 -8.363 19.803 1.00 24.56 93 LYS A N 1
ATOM 750 C CA . LYS A 1 93 ? 0.644 -9.150 20.980 1.00 25.37 93 LYS A CA 1
ATOM 751 C C . LYS A 1 93 ? 0.872 -10.621 20.678 1.00 27.86 93 LYS A C 1
ATOM 752 O O . LYS A 1 93 ? 0.607 -11.080 19.570 1.00 33.82 93 LYS A O 1
ATOM 758 N N . CYS A 1 94 ? 1.342 -11.360 21.651 1.00 25.62 94 CYS A N 1
ATOM 759 C CA . CYS A 1 94 ? 1.444 -12.801 21.558 1.00 25.14 94 CYS A CA 1
ATOM 760 C C . CYS A 1 94 ? 0.063 -13.407 21.740 1.00 23.71 94 CYS A C 1
ATOM 761 O O . CYS A 1 94 ? -0.598 -13.127 22.759 1.00 25.07 94 CYS A O 1
ATOM 764 N N . PRO A 1 95 ? -0.384 -14.265 20.829 1.00 23.55 95 PRO A N 1
ATOM 765 C CA . PRO A 1 95 ? -1.760 -14.767 20.887 1.00 22.23 95 PRO A CA 1
ATOM 766 C C . PRO A 1 95 ? -1.881 -15.963 21.818 1.00 24.30 95 PRO A C 1
ATOM 767 O O . PRO A 1 95 ? -0.890 -16.624 22.165 1.00 24.60 95 PRO A O 1
ATOM 771 N N . PRO A 1 96 ? -3.117 -16.328 22.162 1.00 22.74 96 PRO A N 1
ATOM 772 C CA . PRO A 1 96 ? -3.367 -17.620 22.791 1.00 24.42 96 PRO A CA 1
ATOM 773 C C . PRO A 1 96 ? -2.956 -18.772 21.887 1.00 22.56 96 PRO A C 1
ATOM 774 O O . PRO A 1 96 ? -2.716 -18.632 20.675 1.00 24.29 96 PRO A O 1
ATOM 778 N N . GLU A 1 97 ? -2.890 -19.954 22.4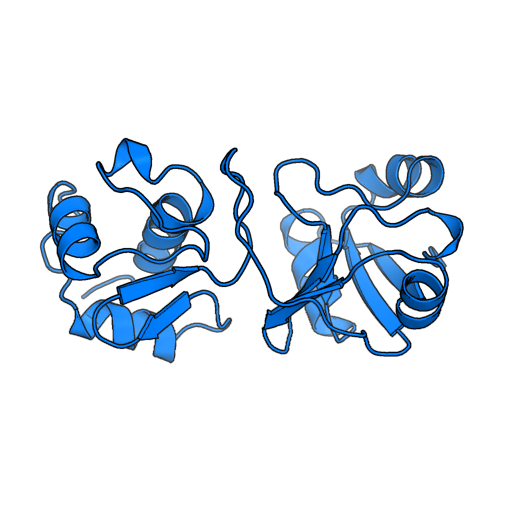85 1.00 23.69 97 GLU A N 1
ATOM 779 C CA . GLU A 1 97 ? -2.481 -21.144 21.756 1.00 24.50 97 GLU A CA 1
ATOM 780 C C . GLU A 1 97 ? -3.308 -21.304 20.487 1.00 27.63 97 GLU A C 1
ATOM 781 O O . GLU A 1 97 ? -2.757 -21.516 19.391 1.00 26.29 97 GLU A O 1
ATOM 787 N N . VAL A 1 98 ? -4.632 -21.194 20.614 1.00 24.46 98 VAL A N 1
ATOM 788 C CA . VAL A 1 98 ? -5.590 -21.356 19.521 1.00 24.38 98 VAL A CA 1
ATOM 789 C C . VAL A 1 98 ? -6.482 -20.132 19.394 1.00 22.96 98 VAL A C 1
ATOM 790 O O . VAL A 1 98 ? -6.969 -19.586 20.401 1.00 24.10 98 VAL A O 1
ATOM 794 N N . LEU A 1 99 ? -6.711 -19.708 18.136 1.00 22.49 99 LEU A N 1
ATOM 795 C CA . LEU A 1 99 ? -7.728 -18.740 17.794 1.00 20.56 99 LEU A CA 1
ATOM 796 C C . LEU A 1 99 ? -8.594 -19.403 16.723 1.00 22.27 99 LEU A C 1
ATOM 797 O O . LEU A 1 99 ? -8.274 -20.479 16.226 1.00 23.73 99 LEU A O 1
ATOM 802 N N . TYR A 1 100 ? -9.719 -18.764 16.384 1.00 22.65 100 TYR A N 1
ATOM 803 C CA . TYR A 1 100 ? -10.659 -19.370 15.443 1.00 20.72 100 TYR A CA 1
ATOM 804 C C . TYR A 1 100 ? -10.958 -18.394 14.309 1.00 24.64 100 TYR A C 1
ATOM 805 O O . TYR A 1 100 ? -10.752 -17.175 14.430 1.00 22.82 100 TYR A O 1
ATOM 814 N N . HIS A 1 101 ? -11.479 -18.921 13.191 1.00 21.20 101 HIS A N 1
ATOM 815 C CA . HIS A 1 101 ? -11.892 -18.021 12.122 1.00 20.15 101 HIS A CA 1
ATOM 816 C C . HIS A 1 101 ? -13.068 -18.697 11.451 1.00 21.84 101 HIS A C 1
ATOM 817 O O . HIS A 1 101 ? -12.952 -19.830 10.976 1.00 24.35 101 HIS A O 1
ATOM 824 N N . GLY A 1 102 ? -14.215 -18.050 11.456 1.00 21.20 102 GLY A N 1
ATOM 825 C CA . GLY A 1 102 ? -15.401 -18.574 10.772 1.00 22.34 102 GLY A CA 1
ATOM 826 C C . GLY A 1 102 ? -15.491 -17.982 9.354 1.00 22.25 102 GLY A C 1
ATOM 827 O O . GLY A 1 102 ? -15.260 -16.799 9.177 1.00 23.76 102 GLY A O 1
ATOM 828 N N . THR A 1 103 ? -15.831 -18.838 8.385 1.00 22.53 103 THR A N 1
ATOM 829 C CA . THR A 1 103 ? -15.830 -18.402 6.983 1.00 22.58 103 THR A CA 1
ATOM 830 C C . THR A 1 103 ? -16.987 -19.051 6.243 1.00 24.57 103 THR A C 1
ATOM 831 O O . THR A 1 103 ? -17.730 -19.868 6.797 1.00 25.98 103 THR A O 1
ATOM 835 N N . ALA A 1 104 ? -17.108 -18.705 4.956 1.00 24.99 104 ALA A N 1
ATOM 836 C CA . ALA A 1 104 ? -18.119 -19.268 4.082 1.00 27.10 104 ALA A CA 1
ATOM 837 C C . ALA A 1 104 ? -17.551 -20.511 3.394 1.00 30.47 104 ALA A C 1
ATOM 838 O O . ALA A 1 104 ? -16.350 -20.560 3.092 1.00 27.99 104 ALA A O 1
ATOM 840 N N . ARG A 1 105 ? -18.413 -21.513 3.160 1.00 25.75 105 ARG A N 1
ATOM 841 C CA . ARG A 1 105 ? -17.967 -22.692 2.421 1.00 26.35 105 ARG A CA 1
ATOM 842 C C . ARG A 1 105 ? -17.253 -22.327 1.128 1.00 26.85 105 ARG A C 1
ATOM 843 O O . ARG A 1 105 ? -16.274 -22.993 0.741 1.00 29.15 105 ARG A O 1
ATOM 851 N N . ARG A 1 106 ? -17.755 -21.314 0.406 1.00 26.60 106 ARG A N 1
ATOM 852 C CA . ARG A 1 106 ? -17.217 -21.014 -0.914 1.00 27.68 106 ARG A CA 1
ATOM 853 C C . ARG A 1 106 ? -15.774 -20.502 -0.878 1.00 25.75 106 ARG A C 1
ATOM 854 O O . ARG A 1 106 ? -15.140 -20.455 -1.941 1.00 28.80 106 ARG A O 1
ATOM 862 N N . PHE A 1 107 ? -15.264 -20.091 0.269 1.00 24.32 107 PHE A N 1
ATOM 863 C CA . PHE A 1 107 ? -13.886 -19.591 0.367 1.00 26.20 107 PHE A CA 1
ATOM 864 C C . PHE A 1 107 ? -12.881 -20.646 0.812 1.00 25.05 107 PHE A C 1
ATOM 865 O O . PHE A 1 107 ? -11.673 -20.365 0.834 1.00 25.23 107 PHE A O 1
ATOM 873 N N . VAL A 1 108 ? -13.338 -21.839 1.213 1.00 24.28 108 VAL A N 1
ATOM 874 C CA . VAL A 1 108 ? -12.455 -22.789 1.899 1.00 25.99 108 VAL A CA 1
ATOM 875 C C . VAL A 1 108 ? -11.335 -23.262 0.976 1.00 26.79 108 VAL A C 1
ATOM 876 O O . VAL A 1 108 ? -10.172 -23.328 1.403 1.00 27.86 108 VAL A O 1
ATOM 880 N N . LYS A 1 109 ? -11.652 -23.607 -0.269 1.00 26.66 109 LYS A N 1
ATOM 881 C CA . LYS A 1 109 ? -10.617 -24.074 -1.183 1.00 29.70 109 LYS A CA 1
ATOM 882 C C . LYS A 1 109 ? -9.499 -23.052 -1.301 1.00 29.70 109 LYS A C 1
ATOM 883 O O . LYS A 1 109 ? -8.308 -23.387 -1.247 1.00 29.03 109 LYS A O 1
ATOM 889 N N . SER A 1 110 ? -9.862 -21.789 -1.478 1.00 25.87 110 SER A N 1
ATOM 890 C CA . SER A 1 110 ? -8.834 -20.765 -1.617 1.00 25.60 110 SER A CA 1
ATOM 891 C C . SER A 1 110 ? -8.052 -20.585 -0.314 1.00 27.32 110 SER A C 1
ATOM 892 O O . SER A 1 110 ? -6.833 -20.373 -0.347 1.00 26.05 110 SER A O 1
ATOM 895 N N . ILE A 1 111 ? -8.719 -20.637 0.850 1.00 24.76 111 ILE A N 1
ATOM 896 C CA . ILE A 1 111 ? -7.955 -20.531 2.088 1.00 24.86 111 ILE A CA 1
ATOM 897 C C . ILE A 1 111 ? -7.026 -21.738 2.276 1.00 26.51 111 ILE A C 1
ATOM 898 O O . ILE A 1 111 ? -5.884 -21.591 2.749 1.00 26.15 111 ILE A O 1
ATOM 903 N N . LYS A 1 112 ? -7.464 -22.948 1.906 1.00 25.67 112 LYS A N 1
ATOM 904 C CA . LYS A 1 112 ? -6.544 -24.094 1.957 1.00 27.47 112 LYS A CA 1
ATOM 905 C C . LYS A 1 112 ? -5.309 -23.862 1.101 1.00 29.38 112 LYS A C 1
ATOM 906 O O . LYS A 1 112 ? -4.203 -24.279 1.470 1.00 31.00 112 LYS A O 1
ATOM 912 N N . GLU A 1 113 ? -5.486 -23.251 -0.082 1.00 28.71 113 GLU A N 1
ATOM 913 C CA . GLU A 1 113 ? -4.358 -23.117 -0.998 1.00 30.71 113 GLU A CA 1
ATOM 914 C C . GLU A 1 113 ? -3.428 -21.974 -0.605 1.00 29.95 113 GLU A C 1
ATOM 915 O O . GLU A 1 113 ? -2.212 -22.083 -0.788 1.00 33.75 113 GLU A O 1
ATOM 921 N N . LYS A 1 114 ? -3.971 -20.889 -0.046 1.00 27.94 114 LYS A N 1
ATOM 922 C CA . LYS A 1 114 ? -3.218 -19.656 0.139 1.00 27.61 114 LYS A CA 1
ATOM 923 C C . LYS A 1 114 ? -3.078 -19.234 1.588 1.00 29.55 114 LYS A C 1
ATOM 924 O O . LYS A 1 114 ? -2.368 -18.252 1.857 1.00 30.20 114 LYS A O 1
ATOM 930 N N . GLY A 1 115 ? -3.748 -19.915 2.526 1.00 28.77 115 GLY A N 1
ATOM 931 C CA . GLY A 1 115 ? -3.846 -19.397 3.890 1.00 26.97 115 GLY A CA 1
ATOM 932 C C . GLY A 1 115 ? -4.869 -18.260 4.037 1.00 25.28 115 GLY A C 1
ATOM 933 O O . GLY A 1 115 ? -5.494 -17.833 3.061 1.00 26.44 115 GLY A O 1
ATOM 934 N N . LEU A 1 116 ? -5.029 -17.770 5.248 1.00 23.97 116 LEU A N 1
ATOM 935 C CA . LEU A 1 116 ? -5.914 -16.629 5.481 1.00 23.04 116 LEU A CA 1
ATOM 936 C C . LEU A 1 116 ? -5.231 -15.358 5.020 1.00 24.95 116 LEU A C 1
ATOM 937 O O . LEU A 1 116 ? -4.077 -15.097 5.359 1.00 25.76 116 LEU A O 1
ATOM 942 N N . GLN A 1 117 ? -5.947 -14.540 4.221 1.00 22.51 117 GLN A N 1
ATOM 943 C CA . GLN A 1 117 ? -5.415 -13.272 3.700 1.00 22.61 117 GLN A CA 1
ATOM 944 C C . GLN A 1 117 ? -6.290 -12.136 4.218 1.00 21.60 117 GLN A C 1
ATOM 945 O O . GLN A 1 117 ? -7.486 -12.335 4.487 1.00 21.80 117 GLN A O 1
ATOM 951 N N . PRO A 1 118 ? -5.746 -10.922 4.329 1.00 26.21 118 PRO A N 1
ATOM 952 C CA . PRO A 1 118 ? -6.567 -9.783 4.799 1.00 20.78 118 PRO A CA 1
ATOM 953 C C . PRO A 1 118 ? -7.646 -9.392 3.833 1.00 20.85 118 PRO A C 1
ATOM 954 O O . PRO A 1 118 ? -8.636 -8.790 4.296 1.00 20.34 118 PRO A O 1
ATOM 958 N N . GLN A 1 119 ? -7.509 -9.684 2.532 1.00 21.64 119 GLN A N 1
ATOM 959 C CA . GLN A 1 119 ? -8.564 -9.423 1.529 1.00 21.84 119 GLN A CA 1
ATOM 960 C C . GLN A 1 119 ? -8.837 -7.932 1.462 1.00 23.25 119 GLN A C 1
ATOM 961 O O . GLN A 1 119 ? -7.923 -7.160 1.127 1.00 25.37 119 GLN A O 1
ATOM 967 N N . GLY A 1 120 ? -10.026 -7.489 1.768 1.00 22.28 120 GLY A N 1
ATOM 968 C CA . GLY A 1 120 ? -10.285 -6.078 1.670 1.00 23.14 120 GLY A CA 1
ATOM 969 C C . GLY A 1 120 ? -9.863 -5.276 2.913 1.00 25.92 120 GLY A C 1
ATOM 970 O O . GLY A 1 120 ? -9.891 -4.043 2.867 1.00 33.89 120 GLY A O 1
ATOM 971 N N . ARG A 1 121 ? -9.382 -5.927 3.976 1.00 23.50 121 ARG A N 1
ATOM 972 C CA . ARG A 1 121 ? -9.005 -5.199 5.175 1.00 22.69 121 ARG A CA 1
ATOM 973 C C . ARG A 1 121 ? -7.494 -5.159 5.305 1.00 21.73 121 ARG A C 1
ATOM 974 O O . ARG A 1 121 ? -6.751 -5.765 4.500 1.00 24.71 121 ARG A O 1
ATOM 982 N N . GLN A 1 122 ? -7.021 -4.475 6.310 1.00 22.42 122 GLN A N 1
ATOM 983 C CA . GLN A 1 122 ? -5.582 -4.362 6.559 1.00 21.87 122 GLN A CA 1
ATOM 984 C C . GLN A 1 122 ? -5.058 -5.607 7.226 1.00 21.32 122 GLN A C 1
ATOM 985 O O . GLN A 1 122 ? -3.884 -5.957 7.043 1.00 25.97 122 GLN A O 1
ATOM 991 N N . TYR A 1 123 ? -5.892 -6.280 8.038 1.00 20.60 123 TYR A N 1
ATOM 992 C CA . TYR A 1 123 ? -5.473 -7.437 8.800 1.00 20.31 123 TYR A CA 1
ATOM 993 C C . TYR A 1 123 ? -6.448 -8.596 8.633 1.00 19.44 123 TYR A C 1
ATOM 994 O O . TYR A 1 123 ? -7.653 -8.366 8.476 1.00 20.01 123 TYR A O 1
ATOM 1003 N N . VAL A 1 124 ? -5.943 -9.824 8.769 1.00 20.57 124 VAL A N 1
ATOM 1004 C CA . VAL A 1 124 ? -6.800 -10.986 9.031 1.00 19.61 124 VAL A CA 1
ATOM 1005 C C . VAL A 1 124 ? -7.455 -10.818 10.381 1.00 20.07 124 VAL A C 1
ATOM 1006 O O . VAL A 1 124 ? -6.792 -10.424 11.358 1.00 19.85 124 VAL A O 1
ATOM 1010 N N . HIS A 1 125 ? -8.762 -11.041 10.460 1.00 18.48 125 HIS A N 1
ATOM 1011 C CA . HIS A 1 125 ? -9.477 -10.956 11.744 1.00 18.97 125 HIS A CA 1
ATOM 1012 C C . HIS A 1 125 ? -9.790 -12.357 12.249 1.00 19.19 125 HIS A C 1
ATOM 1013 O O . HIS A 1 125 ? -10.251 -13.233 11.496 1.00 18.88 125 HIS A O 1
ATOM 1020 N N . LEU A 1 126 ? -9.552 -12.570 13.552 1.00 19.01 126 LEU A N 1
ATOM 1021 C CA . LEU A 1 126 ? -9.740 -13.881 14.182 1.00 19.20 126 LEU A CA 1
ATOM 1022 C C . LEU A 1 126 ? -10.600 -13.724 15.438 1.00 19.54 126 LEU A C 1
ATOM 1023 O O . LEU A 1 126 ? -10.694 -12.621 16.019 1.00 20.64 126 LEU A O 1
ATOM 1028 N N . SER A 1 127 ? -11.228 -14.828 15.859 1.00 19.77 127 SER A N 1
ATOM 1029 C CA . SER A 1 127 ? -12.072 -14.855 17.058 1.00 20.32 127 SER A CA 1
ATOM 1030 C C . SER A 1 127 ? -11.413 -15.657 18.172 1.00 21.67 127 SER A C 1
ATOM 1031 O O . SER A 1 127 ? -10.588 -16.551 17.941 1.00 22.26 127 SER A O 1
ATOM 1034 N N . ALA A 1 128 ? -11.797 -15.309 19.409 1.00 21.77 128 ALA A N 1
ATOM 1035 C CA . ALA A 1 128 ? -11.255 -16.013 20.580 1.00 25.12 128 ALA A CA 1
ATOM 1036 C C . ALA A 1 128 ? -12.001 -17.293 20.918 1.00 23.17 128 ALA A C 1
ATOM 1037 O O . ALA A 1 128 ? -11.457 -18.144 21.651 1.00 25.47 128 ALA A O 1
ATOM 1039 N N . ASP A 1 129 ? -13.231 -17.464 20.445 1.00 23.37 129 ASP A N 1
ATOM 1040 C CA . ASP A 1 129 ? -14.018 -18.628 20.808 1.00 26.05 129 ASP A CA 1
ATOM 1041 C C . ASP A 1 129 ? -14.865 -19.049 19.614 1.00 26.15 129 ASP A C 1
ATOM 1042 O O . ASP A 1 129 ? -15.059 -18.286 18.661 1.00 25.34 129 ASP A O 1
ATOM 1047 N N . VAL A 1 130 ? -15.372 -20.272 19.700 1.00 30.38 130 VAL A N 1
ATOM 1048 C CA . VAL A 1 130 ? -16.032 -20.948 18.584 1.00 31.25 130 VAL A CA 1
ATOM 1049 C C . VAL A 1 130 ? -17.306 -20.226 18.219 1.00 29.82 130 VAL A C 1
ATOM 1050 O O . VAL A 1 130 ? -17.544 -19.940 17.053 1.00 27.32 130 VAL A O 1
ATOM 1054 N N . GLU A 1 131 ? -18.166 -19.946 19.211 1.00 32.73 131 GLU A N 1
ATOM 1055 C CA . GLU A 1 131 ? -19.440 -19.299 18.897 1.00 31.39 131 GLU A CA 1
ATOM 1056 C C . GLU A 1 131 ? -19.241 -17.953 18.207 1.00 27.21 131 GLU A C 1
ATOM 1057 O O . GLU A 1 131 ? -19.924 -17.643 17.231 1.00 28.58 131 GLU A O 1
ATOM 1063 N N . THR A 1 132 ? -18.299 -17.137 18.706 1.00 29.05 132 THR A N 1
ATOM 1064 C CA . THR A 1 132 ? -18.007 -15.862 18.046 1.00 26.92 132 THR A CA 1
ATOM 1065 C C . THR A 1 132 ? -17.596 -16.066 16.595 1.00 24.22 132 THR A C 1
ATOM 1066 O O . THR A 1 132 ? -18.070 -15.353 15.687 1.00 24.27 132 THR A O 1
ATOM 1070 N N . ALA A 1 133 ? -16.726 -17.056 16.343 1.00 23.95 133 ALA A N 1
ATOM 1071 C CA . ALA A 1 133 ? -16.272 -17.321 14.978 1.00 23.09 133 ALA A CA 1
ATOM 1072 C C . ALA A 1 133 ? -17.430 -17.779 14.098 1.00 23.24 133 ALA A C 1
ATOM 1073 O O . ALA A 1 133 ? -17.530 -17.367 12.923 1.00 24.12 133 ALA A O 1
ATOM 1075 N N . LEU A 1 134 ? -18.323 -18.626 14.612 1.00 25.15 134 LEU A N 1
ATOM 1076 C CA . LEU A 1 134 ? -19.446 -19.053 13.771 1.00 25.19 134 LEU A CA 1
ATOM 1077 C C . LEU A 1 134 ? -20.331 -17.871 13.408 1.00 26.20 134 LEU A C 1
ATOM 1078 O O . LEU A 1 134 ? -20.821 -17.789 12.278 1.00 27.64 134 LEU A O 1
ATOM 1083 N N . GLN A 1 135 ? -20.506 -16.921 14.321 1.00 28.03 135 GLN A N 1
ATOM 1084 C CA . GLN A 1 135 ? -21.264 -15.717 13.988 1.00 25.86 135 GLN A CA 1
ATOM 1085 C C . GLN A 1 135 ? -20.582 -14.894 12.901 1.00 26.83 135 GLN A C 1
ATOM 1086 O O . GLN A 1 135 ? -21.271 -14.305 12.058 1.00 25.87 135 GLN A O 1
ATOM 1092 N N . VAL A 1 136 ? -19.255 -14.835 12.887 1.00 21.94 136 VAL A N 1
ATOM 1093 C CA . VAL A 1 136 ? -18.576 -14.151 11.790 1.00 21.65 136 VAL A CA 1
ATOM 1094 C C . VAL A 1 136 ? -18.933 -14.823 10.475 1.00 23.60 136 VAL A C 1
ATOM 1095 O O . VAL A 1 136 ? -19.237 -14.145 9.476 1.00 22.81 136 VAL A O 1
ATOM 1099 N N . GLY A 1 137 ? -18.870 -16.156 10.442 1.00 23.63 137 GLY A N 1
ATOM 1100 C CA . GLY A 1 137 ? -19.153 -16.896 9.208 1.00 22.57 137 GLY A CA 1
ATOM 1101 C C . GLY A 1 137 ? -20.591 -16.764 8.766 1.00 24.05 137 GLY A C 1
ATOM 1102 O O . GLY A 1 137 ? -20.865 -16.712 7.548 1.00 24.99 137 GLY A O 1
ATOM 1103 N N . LYS A 1 138 ? -21.527 -16.689 9.710 1.00 24.88 138 LYS A N 1
ATOM 1104 C CA . LYS A 1 138 ? -22.942 -16.569 9.390 1.00 25.42 138 LYS A CA 1
ATOM 1105 C C . LYS A 1 138 ? -23.256 -15.303 8.611 1.00 24.87 138 LYS A C 1
ATOM 1106 O O . LYS A 1 138 ? -24.306 -15.249 7.965 1.00 29.42 138 LYS A O 1
ATOM 1112 N N . ARG A 1 139 ? -22.379 -14.301 8.657 1.00 25.45 139 ARG A N 1
ATOM 1113 C CA . ARG A 1 139 ? -22.593 -13.116 7.843 1.00 25.97 139 ARG A CA 1
ATOM 1114 C C . ARG A 1 139 ? -22.621 -13.446 6.363 1.00 25.88 139 ARG A C 1
ATOM 1115 O O . ARG A 1 139 ? -23.232 -12.695 5.593 1.00 30.35 139 ARG A O 1
ATOM 1123 N N . ARG A 1 140 ? -22.021 -14.557 5.957 1.00 24.55 140 ARG A N 1
ATOM 1124 C CA . ARG A 1 140 ? -21.917 -14.928 4.543 1.00 24.26 140 ARG A CA 1
ATOM 1125 C C . ARG A 1 140 ? -22.481 -16.298 4.222 1.00 27.72 140 ARG A C 1
ATOM 1126 O O . ARG A 1 140 ? -22.639 -16.610 3.036 1.00 30.73 140 ARG A O 1
ATOM 1134 N N . ASP A 1 141 ? -22.787 -17.132 5.220 1.00 26.43 141 ASP A N 1
ATOM 1135 C CA . ASP A 1 141 ? -23.165 -18.519 4.954 1.00 28.68 141 ASP A CA 1
ATOM 1136 C C . ASP A 1 141 ? -23.995 -19.069 6.106 1.00 28.58 141 ASP A C 1
ATOM 1137 O O . ASP A 1 141 ? -23.559 -18.988 7.270 1.00 30.21 141 ASP A O 1
ATOM 1142 N N . ILE A 1 142 ? -25.197 -19.572 5.813 1.00 30.82 142 ILE A N 1
ATOM 1143 C CA . ILE A 1 142 ? -26.013 -20.121 6.896 1.00 34.69 142 ILE A CA 1
ATOM 1144 C C . ILE A 1 142 ? -25.379 -21.364 7.486 1.00 39.84 142 ILE A C 1
ATOM 1145 O O . ILE A 1 142 ? -25.788 -21.805 8.573 1.00 39.90 142 ILE A O 1
ATOM 1150 N N . LYS A 1 143 ? -24.449 -22.003 6.764 1.00 33.32 143 LYS A N 1
ATOM 1151 C CA . LYS A 1 143 ? -23.705 -23.163 7.264 1.00 33.91 143 LYS A CA 1
ATOM 1152 C C . LYS A 1 143 ? -22.223 -22.799 7.230 1.00 31.08 143 LYS A C 1
ATOM 1153 O O . LYS A 1 143 ? -21.455 -23.348 6.432 1.00 35.15 143 LYS A O 1
ATOM 1159 N N . PRO A 1 144 ? -21.786 -21.944 8.131 1.00 31.21 144 PRO A N 1
ATOM 1160 C CA . PRO A 1 144 ? -20.391 -21.492 8.094 1.00 29.95 144 PRO A CA 1
ATOM 1161 C C . PRO A 1 144 ? -19.420 -22.597 8.495 1.00 30.66 144 PRO A C 1
ATOM 1162 O O . PRO A 1 144 ? -19.776 -23.585 9.152 1.00 33.21 144 PRO A O 1
ATOM 1166 N N . VAL A 1 145 ? -18.162 -22.409 8.088 1.00 28.12 145 VAL A N 1
ATOM 1167 C CA . VAL A 1 145 ? -17.078 -23.344 8.335 1.00 27.65 145 VAL A CA 1
ATOM 1168 C C . VAL A 1 145 ? -16.198 -22.782 9.436 1.00 27.17 145 VAL A C 1
ATOM 1169 O O . VAL A 1 145 ? -15.761 -21.626 9.359 1.00 27.01 145 VAL A O 1
ATOM 1173 N N . LEU A 1 146 ? -15.945 -23.578 10.441 1.00 26.72 146 LEU A N 1
ATOM 1174 C CA . LEU A 1 146 ? -15.043 -23.173 11.518 1.00 25.61 146 LEU A CA 1
ATOM 1175 C C . LEU A 1 146 ? -13.623 -23.606 11.178 1.00 26.16 146 LEU A C 1
ATOM 1176 O O . LEU A 1 146 ? -13.365 -24.806 10.976 1.00 31.19 146 LEU A O 1
ATOM 1181 N N . LEU A 1 147 ? -12.706 -22.653 11.136 1.00 24.06 147 LEU A N 1
ATOM 1182 C CA . LEU A 1 147 ? -11.279 -22.920 11.029 1.00 23.72 147 LEU A CA 1
ATOM 1183 C C . LEU A 1 147 ? -10.636 -22.704 12.385 1.00 23.85 147 LEU A C 1
ATOM 1184 O O . LEU A 1 147 ? -11.014 -21.793 13.133 1.00 25.00 147 LEU A O 1
ATOM 1189 N N . ILE A 1 148 ? -9.701 -23.577 12.754 1.00 23.88 148 ILE A N 1
ATOM 1190 C CA . ILE A 1 148 ? -8.973 -23.504 14.016 1.00 25.71 148 ILE A CA 1
ATOM 1191 C C . ILE A 1 148 ? -7.537 -23.137 13.684 1.00 26.85 148 ILE A C 1
ATOM 1192 O O . ILE A 1 148 ? -6.893 -23.810 12.869 1.00 28.73 148 ILE A O 1
ATOM 1197 N N . VAL A 1 149 ? -7.053 -22.042 14.235 1.00 24.27 149 VAL A N 1
ATOM 1198 C CA . VAL A 1 149 ? -5.749 -21.497 13.920 1.00 22.80 149 VAL A CA 1
ATOM 1199 C C . VAL A 1 149 ? -4.812 -21.793 15.098 1.00 24.61 149 VAL A C 1
ATOM 1200 O O . VAL A 1 149 ? -5.083 -21.418 16.261 1.00 25.03 149 VAL A O 1
ATOM 1204 N N . ASN A 1 150 ? -3.695 -22.442 14.775 1.00 24.54 150 ASN A N 1
ATOM 1205 C CA . ASN A 1 150 ? -2.644 -22.682 15.778 1.00 24.69 150 ASN A CA 1
ATOM 1206 C C . ASN A 1 150 ? -1.857 -21.383 15.865 1.00 25.30 150 ASN A C 1
ATOM 1207 O O . ASN A 1 150 ? -0.761 -21.234 15.298 1.00 24.80 150 ASN A O 1
ATOM 1212 N N . ALA A 1 151 ? -2.432 -20.419 16.606 1.00 23.91 151 ALA A N 1
ATOM 1213 C CA . ALA A 1 151 ? -1.911 -19.063 16.557 1.00 23.82 151 ALA A CA 1
ATOM 1214 C C . ALA A 1 151 ? -0.571 -18.930 17.267 1.00 23.63 151 ALA A C 1
ATOM 1215 O O . ALA A 1 151 ? 0.343 -18.255 16.769 1.00 23.97 151 ALA A O 1
ATOM 1217 N N . LEU A 1 152 ? -0.425 -19.547 18.435 1.00 23.84 152 LEU A N 1
ATOM 1218 C CA . LEU A 1 152 ? 0.857 -19.457 19.093 1.00 24.98 152 LEU A CA 1
ATOM 1219 C C . LEU A 1 152 ? 1.979 -20.093 18.254 1.00 25.07 152 LEU A C 1
ATOM 1220 O O . LEU A 1 152 ? 3.104 -19.565 18.218 1.00 25.92 152 LEU A O 1
ATOM 1225 N N . GLU A 1 153 ? 1.712 -21.227 17.576 1.00 25.58 153 GLU A N 1
ATOM 1226 C CA . GLU A 1 153 ? 2.720 -21.808 16.677 1.00 26.76 153 GLU A CA 1
ATOM 1227 C C . GLU A 1 153 ? 3.087 -20.826 15.569 1.00 26.44 153 GLU A C 1
ATOM 1228 O O . GLU A 1 153 ? 4.274 -20.616 15.277 1.00 29.72 153 GLU A O 1
ATOM 1234 N N . ALA A 1 154 ? 2.082 -20.189 14.970 1.00 25.33 154 ALA A N 1
ATOM 1235 C CA . ALA A 1 154 ? 2.351 -19.208 13.926 1.00 27.40 154 ALA A CA 1
ATOM 1236 C C . ALA A 1 154 ? 3.215 -18.067 14.455 1.00 27.61 154 ALA A C 1
ATOM 1237 O O . ALA A 1 154 ? 4.179 -17.642 13.796 1.00 27.71 154 ALA A O 1
ATOM 1239 N N . TRP A 1 155 ? 2.832 -17.519 15.623 1.00 24.85 155 TRP A N 1
ATOM 1240 C CA . TRP A 1 155 ? 3.596 -16.435 16.245 1.00 25.60 155 TRP A CA 1
ATOM 1241 C C . TRP A 1 155 ? 5.051 -16.857 16.473 1.00 28.09 155 TRP A C 1
ATOM 1242 O O . TRP A 1 155 ? 5.988 -16.091 16.215 1.00 28.75 155 TRP A O 1
ATOM 1253 N N . SER A 1 156 ? 5.263 -18.087 16.944 1.00 28.15 156 SER A N 1
ATOM 1254 C CA . SER A 1 156 ? 6.613 -18.533 17.223 1.00 30.97 156 SER A CA 1
ATOM 1255 C C . SER A 1 156 ? 7.434 -18.668 15.961 1.00 30.94 156 SER A C 1
ATOM 1256 O O . SER A 1 156 ? 8.662 -18.665 16.035 1.00 35.60 156 SE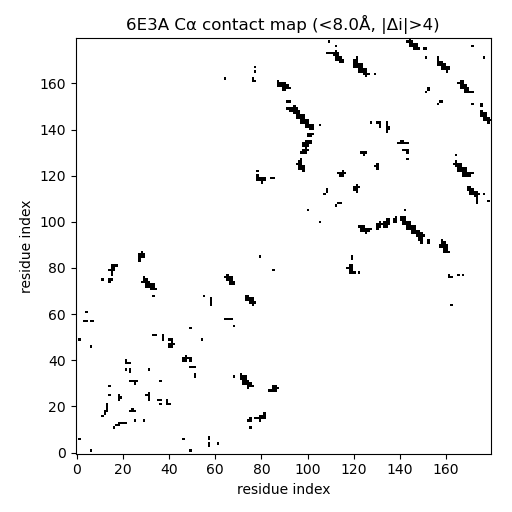R A O 1
ATOM 1259 N N . GLU A 1 157 ? 6.777 -18.797 14.810 1.00 33.13 157 GLU A N 1
ATOM 1260 C CA . GLU A 1 157 ? 7.441 -18.874 13.521 1.00 34.14 157 GLU A CA 1
ATOM 1261 C C . GLU A 1 157 ? 7.435 -17.545 12.797 1.00 35.42 157 GLU A C 1
ATOM 1262 O O . GLU A 1 157 ? 7.823 -17.489 11.639 1.00 39.67 157 GLU A O 1
ATOM 1268 N N . GLY A 1 158 ? 7.066 -16.458 13.467 1.00 29.67 158 GLY A N 1
ATOM 1269 C CA . GLY A 1 158 ? 7.240 -15.133 12.905 1.00 30.07 158 GLY A CA 1
ATOM 1270 C C . GLY A 1 158 ? 5.987 -14.442 12.407 1.00 29.54 158 GLY A C 1
ATOM 1271 O O . GLY A 1 158 ? 6.100 -13.295 11.957 1.00 32.55 158 GLY A O 1
ATOM 1272 N N . ILE A 1 159 ? 4.816 -15.092 12.438 1.00 27.59 159 ILE A N 1
ATOM 1273 C CA . ILE A 1 159 ? 3.576 -14.445 12.030 1.00 24.97 159 ILE A CA 1
ATOM 1274 C C . ILE A 1 159 ? 3.144 -13.465 13.119 1.00 24.37 159 ILE A C 1
ATOM 1275 O O . ILE A 1 159 ? 3.061 -13.835 14.289 1.00 26.30 159 ILE A O 1
ATOM 1280 N N . LYS A 1 160 ? 2.888 -12.212 12.760 1.00 23.74 160 LYS A N 1
ATOM 1281 C CA . LYS A 1 160 ? 2.544 -11.175 13.733 1.00 23.72 160 LYS A CA 1
ATOM 1282 C C . LYS A 1 160 ? 1.047 -11.178 14.004 1.00 24.05 160 LYS A C 1
ATOM 1283 O O . LYS A 1 160 ? 0.208 -11.324 13.092 1.00 24.13 160 LYS A O 1
ATOM 1289 N N . PHE A 1 161 ? 0.719 -11.005 15.281 1.00 23.58 161 PHE A N 1
ATOM 1290 C CA . PHE A 1 161 ? -0.644 -10.808 15.755 1.00 21.62 161 PHE A CA 1
ATOM 1291 C C . PHE A 1 161 ? -0.721 -9.510 16.532 1.00 21.63 161 PHE A C 1
ATOM 1292 O O . PHE A 1 161 ? 0.292 -9.015 17.030 1.00 23.45 161 PHE A O 1
ATOM 1300 N N . TYR A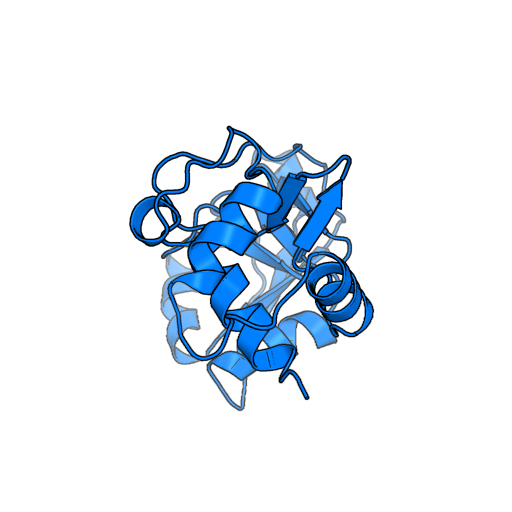 1 162 ? -1.928 -8.940 16.583 1.00 21.50 162 TYR A N 1
ATOM 1301 C CA . TYR A 1 162 ? -2.123 -7.596 17.097 1.00 21.70 162 TYR A CA 1
ATOM 1302 C C . TYR A 1 162 ? -3.435 -7.516 17.839 1.00 22.66 162 TYR A C 1
ATOM 1303 O O . TYR A 1 162 ? -4.380 -8.279 17.577 1.00 22.75 162 TYR A O 1
ATOM 1312 N N . LEU A 1 163 ? -3.487 -6.557 18.788 1.00 23.54 163 LEU A N 1
ATOM 1313 C CA . LEU A 1 163 ? -4.679 -6.294 19.565 1.00 25.43 163 LEU A CA 1
ATOM 1314 C C . LEU A 1 163 ? -5.800 -5.677 18.734 1.00 22.37 163 LEU A C 1
ATOM 1315 O O . LEU A 1 163 ? -5.593 -4.681 18.031 1.00 26.14 163 LEU A O 1
ATOM 1320 N N . GLY A 1 164 ? -6.988 -6.304 18.775 1.00 20.44 164 GLY A N 1
ATOM 1321 C CA . GLY A 1 164 ? -8.209 -5.737 18.237 1.00 21.15 164 GLY A CA 1
ATOM 1322 C C . GLY A 1 164 ? -9.083 -5.401 19.455 1.00 26.39 164 GLY A C 1
ATOM 1323 O O . GLY A 1 164 ? -9.111 -4.258 19.923 1.00 22.68 164 GLY A O 1
ATOM 1324 N N . ASN A 1 165 ? -9.782 -6.399 19.984 1.00 19.43 165 ASN A N 1
ATOM 1325 C CA . ASN A 1 165 ? -10.385 -6.299 21.325 1.00 18.43 165 ASN A CA 1
ATOM 1326 C C . ASN A 1 165 ? -10.382 -7.696 21.936 1.00 20.53 165 ASN A C 1
ATOM 1327 O O . ASN A 1 165 ? -9.699 -8.600 21.438 1.00 20.36 165 ASN A O 1
ATOM 1332 N N . ASP A 1 166 ? -11.097 -7.906 23.045 1.00 18.96 166 ASP A N 1
ATOM 1333 C CA . ASP A 1 166 ? -10.995 -9.202 23.708 1.00 19.98 166 ASP A CA 1
ATOM 1334 C C . ASP A 1 166 ? -11.539 -10.345 22.835 1.00 26.11 166 ASP A C 1
ATOM 1335 O O . ASP A 1 166 ? -11.177 -11.516 23.049 1.00 23.35 166 ASP A O 1
ATOM 1340 N N . LYS A 1 167 ? -12.454 -10.041 21.884 1.00 20.15 167 LYS A N 1
ATOM 1341 C CA . LYS A 1 167 ? -13.070 -11.071 21.058 1.00 19.94 167 LYS A CA 1
ATOM 1342 C C . LYS A 1 167 ? -12.551 -11.080 19.626 1.00 19.27 167 LYS A C 1
ATOM 1343 O O . LYS A 1 167 ? -12.853 -12.015 18.902 1.00 20.82 167 LYS A O 1
ATOM 1349 N N . VAL A 1 168 ? -11.756 -10.085 19.225 1.00 18.69 168 VAL A N 1
ATOM 1350 C CA . VAL A 1 168 ? -11.338 -9.913 17.834 1.00 18.65 168 VAL A CA 1
ATOM 1351 C C . VAL A 1 168 ? -9.839 -9.730 17.871 1.00 21.38 168 VAL A C 1
ATOM 1352 O O . VAL A 1 168 ? -9.342 -8.733 18.390 1.00 20.57 168 VAL A O 1
ATOM 1356 N N . TRP A 1 169 ? -9.109 -10.699 17.338 1.00 20.38 169 TRP A N 1
ATOM 1357 C CA . TRP A 1 169 ? -7.662 -10.603 17.260 1.00 20.19 169 TRP A CA 1
ATOM 1358 C C . TRP A 1 169 ? -7.298 -10.315 15.809 1.00 20.90 169 TRP A C 1
ATOM 1359 O O . TRP A 1 169 ? -8.034 -10.655 14.855 1.00 21.71 169 TRP A O 1
ATOM 1370 N N . LEU A 1 170 ? -6.196 -9.632 15.592 1.00 20.74 170 LEU A N 1
ATOM 1371 C CA . LEU A 1 170 ? -5.769 -9.258 14.248 1.00 20.31 170 LEU A CA 1
ATOM 1372 C C . LEU A 1 170 ? -4.456 -9.961 13.950 1.00 21.21 170 LEU A C 1
ATOM 1373 O O . LEU A 1 170 ? -3.678 -10.279 14.829 1.00 22.11 170 LEU A O 1
ATOM 1378 N N . ALA A 1 171 ? -4.208 -10.201 12.661 1.00 22.38 171 ALA A N 1
ATOM 1379 C CA . ALA A 1 171 ? -2.983 -10.862 12.234 1.00 23.24 171 ALA A CA 1
ATOM 1380 C C . ALA A 1 171 ? -2.619 -10.395 10.834 1.00 22.22 171 ALA A C 1
ATOM 1381 O O . ALA A 1 171 ? -3.442 -9.937 10.049 1.00 24.53 171 ALA A O 1
ATOM 1383 N N . ASP A 1 172 ? -1.338 -10.545 10.532 1.00 24.43 172 ASP A N 1
ATOM 1384 C CA . ASP A 1 172 ? -0.919 -10.528 9.136 1.00 26.16 172 ASP A CA 1
ATOM 1385 C C . ASP A 1 172 ? -1.377 -11.829 8.475 1.00 24.21 172 ASP A C 1
ATOM 1386 O O . ASP A 1 172 ? -2.006 -12.679 9.110 1.00 24.27 172 ASP A O 1
ATOM 1391 N N . ALA A 1 173 ? -1.121 -11.972 7.188 1.00 26.17 173 ALA A N 1
ATOM 1392 C CA . ALA A 1 173 ? -1.570 -13.175 6.503 1.00 24.58 173 ALA A CA 1
ATOM 1393 C C . ALA A 1 173 ? -1.063 -14.409 7.246 1.00 30.77 173 ALA A C 1
ATOM 1394 O O . ALA A 1 173 ? 0.085 -14.456 7.683 1.00 27.85 173 ALA A O 1
ATOM 1396 N N . ILE A 1 174 ? -1.901 -15.432 7.325 1.00 25.56 174 ILE A N 1
ATOM 1397 C CA . ILE A 1 174 ? -1.579 -16.664 8.065 1.00 23.52 174 ILE A CA 1
ATOM 1398 C C . ILE A 1 174 ? -1.452 -17.852 7.123 1.00 26.37 174 ILE A C 1
ATOM 1399 O O . ILE A 1 174 ? -2.444 -18.254 6.486 1.00 26.84 174 ILE A O 1
ATOM 1404 N N . PRO A 1 175 ? -0.254 -18.412 6.953 1.00 26.76 175 PRO A N 1
ATOM 1405 C CA . PRO A 1 175 ? -0.098 -19.567 6.073 1.00 27.59 175 PRO A CA 1
ATOM 1406 C C . PRO A 1 175 ? -1.001 -20.740 6.450 1.00 24.81 175 PRO A C 1
ATOM 1407 O O . PRO A 1 175 ? -1.355 -20.962 7.622 1.00 25.92 175 PRO A O 1
ATOM 1411 N N . SER A 1 176 ? -1.334 -21.517 5.402 1.00 28.18 176 SER A N 1
ATOM 1412 C CA . SER A 1 176 ? -2.262 -22.628 5.524 1.00 32.10 176 SER A CA 1
ATOM 1413 C C . SER A 1 176 ? -1.791 -23.637 6.562 1.00 29.51 176 SER A C 1
ATOM 1414 O O . SER A 1 176 ? -2.611 -24.335 7.170 1.00 29.25 176 SER A O 1
ATOM 1417 N N . LYS A 1 177 ? -0.482 -23.805 6.734 1.00 29.17 177 LYS A N 1
ATOM 1418 C CA . LYS A 1 177 ? -0.060 -24.870 7.638 1.00 31.21 177 LYS A CA 1
ATOM 1419 C C . LYS A 1 177 ? -0.503 -24.635 9.066 1.00 30.00 177 LYS A C 1
ATOM 1420 O O . LYS A 1 177 ? -0.498 -25.592 9.818 1.00 32.17 177 LYS A O 1
ATOM 1426 N N . TYR A 1 178 ? -0.895 -23.402 9.417 1.00 27.70 178 TYR A N 1
ATOM 1427 C CA . TYR A 1 178 ? -1.337 -23.116 10.780 1.00 26.83 178 TYR A CA 1
ATOM 1428 C C . TYR A 1 178 ? -2.842 -23.214 10.936 1.00 28.06 178 TYR A C 1
ATOM 1429 O O . TYR A 1 178 ? -3.354 -22.886 12.013 1.00 29.41 178 TYR A O 1
ATOM 1438 N N . ILE A 1 179 ? -3.574 -23.664 9.924 1.00 28.45 179 ILE A N 1
ATOM 1439 C CA . ILE A 1 179 ? -5.039 -23.616 9.908 1.00 28.00 179 ILE A CA 1
ATOM 1440 C C . ILE A 1 179 ? -5.558 -25.034 9.791 1.00 28.74 179 ILE A C 1
ATOM 1441 O O . ILE A 1 179 ? -5.186 -25.759 8.856 1.00 30.34 179 ILE A O 1
ATOM 1446 N N . ARG A 1 180 ? -6.390 -25.454 10.736 1.00 30.39 180 ARG A N 1
ATOM 1447 C CA . ARG A 1 180 ? -7.035 -26.746 10.718 1.00 34.35 180 ARG A CA 1
ATOM 1448 C C . ARG A 1 180 ? -8.424 -26.566 10.139 1.00 34.46 180 ARG A C 1
ATOM 1449 O O . ARG A 1 180 ? -9.182 -25.708 10.607 1.00 32.89 180 ARG A O 1
ATOM 1457 N N . PHE A 1 181 ? -8.719 -27.333 9.077 1.00 36.63 181 PHE A N 1
ATOM 1458 C CA . PHE A 1 181 ? -9.944 -27.261 8.293 1.00 39.12 181 PHE A CA 1
ATOM 1459 C C . PHE A 1 181 ? -10.974 -28.296 8.711 1.00 45.98 181 PHE A C 1
ATOM 1460 O O . PHE A 1 181 ? -12.145 -28.171 8.344 1.00 57.15 181 PHE A O 1
ATOM 1468 N N . GLU A 1 182 ? -10.567 -29.291 9.490 1.00 45.78 182 GLU A N 1
ATOM 1469 C CA . GLU A 1 182 ? -11.419 -30.386 9.935 1.00 92.37 182 GLU A CA 1
ATOM 1470 C C . GLU A 1 182 ? -11.757 -30.242 11.419 1.00 94.78 182 GLU A C 1
ATOM 1471 O O . GLU A 1 182 ? -10.905 -29.857 12.229 1.00 80.85 182 GLU A O 1
#

Organism: Acetivibrio thermocellus (strain ATCC 27405 / DSM 1237 / JCM 9322 / NBRC 103400 / NCIMB 10682 / NRRL B-4536 / VPI 7372) (NCBI:txid203119)

Foldseek 3Di:
DAPLVVVVVVVCCCQAPCVVVLVWDAPLQRKTQVVSVLVSLCVPVNRVPPDPVSVVVSCVPDPDNQKDADPRMMHGLFRHQDPRHRDFAWDQDPQKWKAKAAPVCVVVCLVFNAAQVRHPWRKTFRDQVLRNVVHVVPYVDIFMKMFRRNVQVVVPWIKGDRDPTIITTHGGHNVRIDRD

InterPro domains:
  IPR002745 Phosphotransferase KptA/Tpt1 [PF01885] (8-172)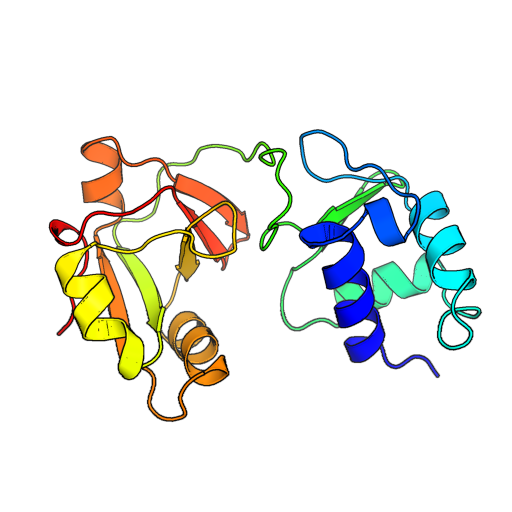
  IPR002745 Phosphotransferase KptA/Tpt1 [PTHR12684] (7-179)
  IPR022928 RNA 2'-phosphotransferase KptA, putative [MF_00299] (5-179)
  IPR042080 RNA 2'-phosphotransferase, N-terminal domain [G3DSA:1.10.10.970] (1-78)
  IPR042081 RNA 2'-phosphotransferase, C-terminal domain [G3DSA:3.20.170.30] (98-182)

Nearest PDB structures (foldseek):
  6e3a-assembly1_A  TM=1.006E+00  e=2.296E-41  Acetivibrio thermocellus ATCC 27405
  6ede-assembly1_A  TM=1.004E+00  e=7.048E-39  Acetivibrio thermocellus ATCC 27405
  8tfz-assembly1_B  TM=8.933E-01  e=5.489E-20  Pyrococcus horikoshii OT3
  8tkb-assembly1_A  TM=8.770E-01  e=4.827E-20  Pyrococcus horikoshii OT3
  1wfx-assembly1_A  TM=9.090E-01  e=2.820E-17  Aeropyrum pernix

B-factor: mean 33.75, std 15.14, range [17.64, 111.73]

Sequence (180 aa):
LIDYSKLSKEVAYALRHAPWEYGLELDAEGWVDINQLLSSLHECEKWKKVSEHDLHVMIEKSDKKRYEISNGKIRALYGHSIPQRIIKEQKCPPEVLYHGTARRFVKSIKEKGLQPQGRQYVHLSADVETALQVGKRRDIKPVLLIVNALEAWSEGIKFYLGNDKVWLADAIPSKYIRFE

Radius of gyration: 17.35 Å; Cα contacts (8 Å, |Δi|>4): 337; chains: 1; bounding box: 43×48×27 Å

Solvent-accessible surface area: 10078 Å² total; per-residue (Å²): 221,30,64,66,68,120,0,12,147,42,0,15,108,0,0,27,52,6,4,143,130,36,73,14,155,22,64,62,86,0,40,2,45,1,92,99,0,15,71,17,1,66,146,44,130,116,11,111,135,2,49,65,125,16,0,85,26,4,43,122,137,38,116,80,125,56,6,45,35,57,157,30,71,0,27,0,9,21,2,6,43,14,126,137,98,2,98,15,105,124,81,66,6,60,128,42,0,42,29,3,11,0,124,157,86,22,154,54,17,106,118,140,3,6,79,32,158,58,77,26,8,4,43,4,4,42,55,60,99,24,0,45,87,47,1,102,131,118,15,153,128,24,33,49,0,30,0,34,0,66,72,0,116,76,98,44,25,83,2,13,56,4,18,132,108,22,26,1,0,27,36,0,56,36,134,12,10,105,49,195

Secondary structure (DSSP, 8-state):
---HHHHHHHHHIIIII-GGGGT----TTS-EEHHHHHHHHTTSGGGTT--HHHHHHHHHH-SS--EEEETTEEEESS---SSSPPP--B-PPPS-EEEEE-GGGHHHHHHH-B--TTSSSEEEESSHHHHHHHHHTT-SS-EEEEE-HHHHHHTT--EEE--SSEEEES-B-GGGEE--

CATH classification: 1.10.10.970